Protein AF-R9KAJ6-F1 (afdb_monomer_lite)

Radius of gyration: 21.02 Å; chains: 1; bounding box: 54×48×51 Å

Structure (mmCIF, N/CA/C/O backbone):
data_AF-R9KAJ6-F1
#
_entry.id   AF-R9KAJ6-F1
#
loop_
_atom_site.group_PDB
_atom_site.id
_atom_site.type_symbol
_atom_site.label_atom_id
_atom_site.label_alt_id
_atom_site.label_comp_id
_atom_site.label_asym_id
_atom_site.label_entity_id
_atom_site.label_seq_id
_atom_site.pdbx_PDB_ins_code
_atom_site.Cartn_x
_atom_site.Cartn_y
_atom_site.Cartn_z
_atom_site.occupancy
_atom_site.B_iso_or_equiv
_atom_site.auth_seq_id
_atom_site.auth_comp_id
_atom_site.auth_asym_id
_atom_site.auth_atom_id
_atom_site.pdbx_PDB_model_num
ATOM 1 N N . MET A 1 1 ? -21.679 -2.763 -12.895 1.00 55.41 1 MET A N 1
ATOM 2 C CA . MET A 1 1 ? -20.805 -3.708 -12.162 1.00 55.41 1 MET A CA 1
ATOM 3 C C . MET A 1 1 ? -19.917 -3.000 -11.133 1.00 55.41 1 MET A C 1
ATOM 5 O O . MET A 1 1 ? -20.019 -3.318 -9.958 1.00 55.41 1 MET A O 1
ATOM 9 N N . ASN A 1 2 ? -19.137 -1.979 -11.515 1.00 70.19 2 ASN A N 1
ATOM 10 C CA . ASN A 1 2 ? -18.159 -1.341 -10.611 1.00 70.19 2 ASN A CA 1
ATOM 11 C C . ASN A 1 2 ? -18.764 -0.588 -9.409 1.00 70.19 2 ASN A C 1
ATOM 13 O O . ASN A 1 2 ? -18.185 -0.619 -8.329 1.00 70.19 2 ASN A O 1
ATOM 17 N N . ALA A 1 3 ? -19.949 0.019 -9.544 1.00 80.06 3 ALA A N 1
ATOM 18 C CA . ALA A 1 3 ? -20.600 0.725 -8.432 1.00 80.06 3 ALA A CA 1
ATOM 19 C C . ALA A 1 3 ? -20.917 -0.195 -7.235 1.00 80.06 3 ALA A C 1
ATOM 21 O O . ALA A 1 3 ? -20.701 0.189 -6.090 1.00 80.06 3 ALA A O 1
ATOM 22 N N . LEU A 1 4 ? -21.362 -1.432 -7.493 1.00 86.62 4 LEU A N 1
ATOM 23 C CA . LEU A 1 4 ? -21.646 -2.413 -6.437 1.00 86.62 4 LEU A CA 1
ATOM 24 C C . LEU A 1 4 ? -20.375 -2.818 -5.681 1.00 86.62 4 LEU A C 1
ATOM 26 O O . LEU A 1 4 ? -20.412 -2.973 -4.464 1.00 86.62 4 LEU A O 1
ATOM 30 N N . LEU A 1 5 ? -19.246 -2.931 -6.382 1.00 88.69 5 LEU A N 1
ATOM 31 C CA . LEU A 1 5 ? -17.952 -3.234 -5.767 1.00 88.69 5 LEU A CA 1
ATOM 32 C C . LEU A 1 5 ? -17.455 -2.083 -4.899 1.00 88.69 5 LEU A C 1
ATOM 34 O O . LEU A 1 5 ? -16.984 -2.326 -3.796 1.00 88.69 5 LEU A O 1
ATOM 38 N N . TYR A 1 6 ? -17.629 -0.835 -5.337 1.00 87.25 6 TYR A N 1
ATOM 39 C CA . TYR A 1 6 ? -17.341 0.327 -4.495 1.00 87.25 6 TYR A CA 1
ATOM 40 C C . TYR A 1 6 ? -18.182 0.331 -3.217 1.00 87.25 6 TYR A C 1
ATOM 42 O O . TYR A 1 6 ? -17.643 0.524 -2.128 1.00 87.25 6 TYR A O 1
ATOM 50 N N . VAL A 1 7 ? -19.485 0.056 -3.326 1.00 90.50 7 VAL A N 1
ATOM 51 C CA . VAL A 1 7 ? -20.372 -0.046 -2.157 1.00 90.50 7 VAL A CA 1
ATOM 52 C C . VAL A 1 7 ? -19.922 -1.174 -1.228 1.00 90.50 7 VAL A C 1
ATOM 54 O O . VAL A 1 7 ? -19.844 -0.967 -0.018 1.00 90.50 7 VAL A O 1
ATOM 57 N N . LEU A 1 8 ? -19.570 -2.343 -1.771 1.00 93.75 8 LEU A N 1
ATOM 58 C CA . LEU A 1 8 ? -19.053 -3.466 -0.988 1.00 93.75 8 LEU A CA 1
ATOM 59 C C . LEU A 1 8 ? -17.723 -3.124 -0.305 1.00 93.75 8 LEU A C 1
ATOM 61 O O . LEU A 1 8 ? -17.510 -3.489 0.854 1.00 93.75 8 LEU A O 1
ATOM 65 N N . TRP A 1 9 ? -16.841 -2.396 -0.987 1.00 93.50 9 TRP A N 1
ATOM 66 C CA . TRP A 1 9 ? -15.558 -1.980 -0.437 1.00 93.50 9 TRP A CA 1
ATOM 67 C C . TRP A 1 9 ? -15.741 -1.016 0.730 1.00 93.50 9 TRP A C 1
ATOM 69 O O . TRP A 1 9 ? -15.231 -1.260 1.822 1.00 93.50 9 TRP A O 1
ATOM 79 N N . VAL A 1 10 ? -16.559 0.022 0.537 1.00 92.06 10 VAL A N 1
ATOM 80 C CA . VAL A 1 10 ? -16.903 0.999 1.577 1.00 92.06 10 VAL A CA 1
ATOM 81 C C . VAL A 1 10 ? -17.615 0.326 2.746 1.00 92.06 10 VAL A C 1
ATOM 83 O O . VAL A 1 10 ? -17.302 0.620 3.897 1.00 92.06 10 VAL A O 1
ATOM 86 N N . TYR A 1 11 ? -18.520 -0.619 2.483 1.00 94.06 11 TYR A N 1
ATOM 87 C CA . TYR A 1 11 ? -19.153 -1.432 3.521 1.00 94.06 11 TYR A CA 1
ATOM 88 C C . TYR A 1 11 ? -18.125 -2.234 4.331 1.00 94.06 11 TYR A C 1
ATOM 90 O O . TYR A 1 11 ? -18.193 -2.265 5.562 1.00 94.06 11 TYR A O 1
ATOM 98 N N . SER A 1 12 ? -17.155 -2.855 3.661 1.00 95.25 12 SER A N 1
ATOM 99 C CA . SER A 1 12 ? -16.113 -3.654 4.314 1.00 95.25 12 SER A CA 1
ATOM 100 C C . SER A 1 12 ? -15.212 -2.778 5.184 1.00 95.25 12 SER A C 1
ATOM 102 O O . SER A 1 12 ? -15.034 -3.056 6.370 1.00 95.25 12 SER A O 1
ATOM 104 N N . LEU A 1 13 ? -14.748 -1.648 4.639 1.00 93.75 13 LEU A N 1
ATOM 105 C CA . LEU A 1 13 ? -13.981 -0.641 5.375 1.00 93.75 13 LEU A CA 1
ATOM 106 C C . LEU A 1 13 ? -14.773 -0.083 6.560 1.00 93.75 13 LEU A C 1
ATOM 108 O O . LEU A 1 13 ? -14.215 0.085 7.643 1.00 93.75 13 LEU A O 1
ATOM 112 N N . TYR A 1 14 ? -16.076 0.155 6.396 1.00 93.06 14 TYR A N 1
ATOM 113 C CA . TYR A 1 14 ? -16.962 0.600 7.470 1.00 93.06 14 TYR A CA 1
ATOM 114 C C . TYR A 1 14 ? -17.025 -0.416 8.608 1.00 93.06 14 TYR A C 1
ATOM 116 O O . TYR A 1 14 ? -16.901 -0.040 9.773 1.00 93.06 14 TYR A O 1
ATOM 124 N N . LYS A 1 15 ? -17.181 -1.706 8.293 1.00 92.38 15 LYS A N 1
ATOM 125 C CA . LYS A 1 15 ? -17.252 -2.754 9.318 1.00 92.38 15 LYS A CA 1
ATOM 126 C C . LYS A 1 15 ? -15.947 -2.897 10.097 1.00 92.38 15 LYS A C 1
ATOM 128 O O . LYS A 1 15 ? -16.024 -3.011 11.318 1.00 92.38 15 LYS A O 1
ATOM 133 N N . ILE A 1 16 ? -14.807 -2.830 9.411 1.00 91.81 16 ILE A N 1
ATOM 134 C CA . ILE A 1 16 ? -13.474 -2.981 10.011 1.00 91.81 16 ILE A CA 1
ATOM 135 C C . ILE A 1 16 ? -13.099 -1.731 10.828 1.00 91.81 16 ILE A C 1
ATOM 137 O O . ILE A 1 16 ? -12.776 -1.808 12.009 1.00 91.81 16 ILE A O 1
ATOM 141 N N . THR A 1 17 ? -13.189 -0.541 10.229 1.00 89.69 17 THR A N 1
ATOM 142 C CA . THR A 1 17 ? -12.682 0.701 10.851 1.00 89.69 17 THR A CA 1
ATOM 143 C C . THR A 1 17 ? -13.687 1.377 11.786 1.00 89.69 17 THR A C 1
ATOM 145 O O . THR A 1 17 ? -13.296 2.144 12.675 1.00 89.69 17 THR A O 1
ATOM 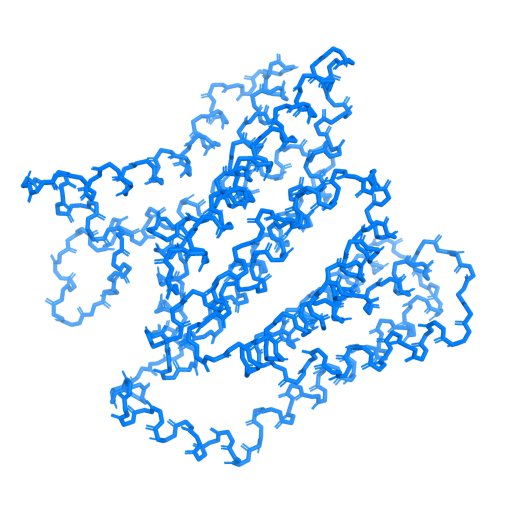148 N N . LYS A 1 18 ? -14.987 1.094 11.606 1.00 87.06 18 LYS A N 1
ATOM 149 C CA . LYS A 1 18 ? -16.124 1.733 12.300 1.00 87.06 18 LYS A CA 1
ATOM 150 C C . LYS A 1 18 ? -16.166 3.256 12.115 1.00 87.06 18 LYS A C 1
ATOM 152 O O . LYS A 1 18 ? -16.689 3.973 12.965 1.00 87.06 18 LYS A O 1
ATOM 157 N N . HIS A 1 19 ? -15.591 3.758 11.024 1.00 82.75 19 HIS A N 1
ATOM 158 C CA . HIS A 1 19 ? -15.603 5.178 10.682 1.00 82.75 19 HIS A CA 1
ATOM 159 C C . HIS A 1 19 ? -16.943 5.593 10.037 1.00 82.75 19 HIS A C 1
ATOM 161 O O . HIS A 1 19 ? -17.750 4.750 9.666 1.00 82.75 19 HIS A O 1
ATOM 167 N N . ASN A 1 20 ? -17.209 6.894 9.879 1.00 81.69 20 ASN A N 1
ATOM 168 C CA . ASN A 1 20 ? -18.400 7.380 9.170 1.00 81.69 20 ASN A CA 1
ATOM 169 C C . ASN A 1 20 ? -18.373 6.959 7.685 1.00 81.69 20 ASN A C 1
ATOM 171 O O . ASN A 1 20 ? -17.409 7.261 6.977 1.00 81.69 20 ASN A O 1
ATOM 175 N N . SER A 1 21 ? -19.451 6.315 7.229 1.00 77.12 21 SER A N 1
ATOM 176 C CA . SER A 1 21 ? -19.644 5.775 5.878 1.00 77.12 21 SER A CA 1
ATOM 177 C C . SER A 1 21 ? -19.536 6.823 4.765 1.00 77.12 21 SER A C 1
ATOM 179 O O . SER A 1 21 ? -18.957 6.528 3.724 1.00 77.12 21 SER A O 1
ATOM 181 N N . GLY A 1 22 ? -20.000 8.057 4.985 1.00 73.62 22 GLY A N 1
ATOM 182 C CA . GLY A 1 22 ? -19.876 9.140 4.000 1.00 73.62 22 GLY A CA 1
ATOM 183 C C . GLY A 1 22 ? -18.426 9.572 3.765 1.00 73.62 22 GLY A C 1
ATOM 184 O O . GLY A 1 22 ? -18.012 9.777 2.627 1.00 73.62 22 GLY A O 1
ATOM 185 N N . VAL A 1 23 ? -17.619 9.628 4.831 1.00 77.81 23 VAL A N 1
ATOM 186 C CA . VAL A 1 23 ? -16.180 9.926 4.715 1.00 77.81 23 VAL A CA 1
ATOM 187 C C . VAL A 1 23 ? -15.447 8.770 4.041 1.00 77.81 23 VAL A C 1
ATOM 189 O O . VAL A 1 23 ? -14.596 9.003 3.193 1.00 77.81 23 VAL A O 1
ATOM 192 N N . LEU A 1 24 ? -15.806 7.527 4.373 1.00 84.12 24 LEU A N 1
ATOM 193 C CA . LEU A 1 24 ? -15.230 6.341 3.738 1.00 84.12 24 LEU A CA 1
ATOM 194 C C . LEU A 1 24 ? -15.512 6.299 2.235 1.00 84.12 24 LEU A C 1
ATOM 196 O O . LEU A 1 24 ? -14.612 5.976 1.469 1.00 84.12 24 LEU A O 1
ATOM 200 N N . MET A 1 25 ? -16.726 6.666 1.818 1.00 80.75 25 MET A N 1
ATOM 201 C CA . MET A 1 25 ? -17.070 6.786 0.402 1.00 80.75 25 MET A CA 1
ATOM 202 C C . MET A 1 25 ? -16.204 7.846 -0.286 1.00 80.75 25 MET A C 1
ATOM 204 O O . MET A 1 25 ? -15.585 7.546 -1.301 1.00 80.75 25 MET A O 1
ATOM 208 N N . GLY A 1 26 ? -16.089 9.047 0.292 1.00 80.00 26 GLY A N 1
ATOM 209 C CA . GLY A 1 26 ? -15.244 10.112 -0.263 1.00 80.00 26 GLY A CA 1
ATOM 210 C C . GLY A 1 26 ? -13.778 9.693 -0.405 1.00 80.00 26 GLY A C 1
ATOM 211 O O . GLY A 1 26 ? -13.191 9.856 -1.469 1.00 80.00 26 GLY A O 1
ATOM 212 N N . LEU A 1 27 ? -13.211 9.063 0.628 1.00 84.56 27 LEU A N 1
ATOM 213 C CA . LEU A 1 27 ? -11.834 8.564 0.595 1.00 84.56 27 LEU A CA 1
ATOM 214 C C . LEU A 1 27 ? -11.648 7.435 -0.429 1.00 84.56 27 LEU A C 1
ATOM 216 O O . LEU A 1 27 ? -10.660 7.434 -1.156 1.00 84.56 27 LEU A O 1
ATOM 220 N N . ALA A 1 28 ? -12.594 6.496 -0.531 1.00 85.38 28 ALA A N 1
ATOM 221 C CA . ALA A 1 28 ? -12.540 5.431 -1.532 1.00 85.38 28 ALA A CA 1
ATOM 222 C C . ALA A 1 28 ? -12.592 5.984 -2.966 1.00 85.38 28 ALA A C 1
ATOM 224 O O . ALA A 1 28 ? -11.985 5.410 -3.866 1.00 85.38 28 ALA A O 1
ATOM 225 N N . MET A 1 29 ? -13.263 7.120 -3.184 1.00 83.56 29 MET A N 1
ATOM 226 C CA . MET A 1 29 ? -13.295 7.810 -4.478 1.00 83.56 29 MET A CA 1
ATOM 227 C C . MET A 1 29 ? -11.985 8.533 -4.827 1.00 83.56 29 MET A C 1
ATOM 229 O O . MET A 1 29 ? -11.783 8.856 -5.993 1.00 83.56 29 MET A O 1
ATOM 233 N N . LEU A 1 30 ? -11.069 8.743 -3.871 1.00 84.56 30 LEU A N 1
ATOM 234 C CA . LEU A 1 30 ? -9.714 9.235 -4.166 1.00 84.56 30 LEU A CA 1
ATOM 235 C C . LEU A 1 30 ? -8.851 8.181 -4.877 1.00 84.56 30 LEU A C 1
ATOM 237 O O . LEU A 1 30 ? -7.798 8.516 -5.423 1.00 84.56 30 LEU A O 1
ATOM 241 N N . TYR A 1 31 ? -9.266 6.910 -4.859 1.00 86.12 31 TYR A N 1
ATOM 242 C CA . TYR A 1 31 ? -8.592 5.857 -5.606 1.00 86.12 31 TYR A CA 1
ATOM 243 C C . TYR A 1 31 ? -8.687 6.126 -7.123 1.00 86.12 31 TYR A C 1
ATOM 245 O O . TYR A 1 31 ? -9.798 6.267 -7.646 1.00 86.12 31 TYR A O 1
ATOM 253 N N . PRO A 1 32 ? -7.557 6.158 -7.857 1.00 83.62 32 PRO A N 1
ATOM 254 C CA . PRO A 1 32 ? -7.541 6.446 -9.290 1.00 83.62 32 PRO A CA 1
ATOM 255 C C . PRO A 1 32 ? -8.063 5.261 -10.123 1.00 83.62 32 PRO A C 1
ATOM 257 O O . PRO A 1 32 ? -7.297 4.513 -10.724 1.00 83.62 32 PRO A O 1
ATOM 260 N N . ILE A 1 33 ? -9.388 5.106 -10.239 1.00 81.56 33 ILE A N 1
ATOM 261 C CA . ILE A 1 33 ? -9.998 4.001 -11.008 1.00 81.56 33 ILE A CA 1
ATOM 262 C C . ILE A 1 33 ? -9.580 3.969 -12.490 1.00 81.56 33 ILE A C 1
ATOM 264 O O . ILE A 1 33 ? -9.643 2.915 -13.119 1.00 81.56 33 ILE A O 1
ATOM 268 N N . MET A 1 34 ? -9.094 5.090 -13.043 1.00 82.25 34 MET A N 1
ATOM 269 C CA . MET A 1 34 ? -8.557 5.144 -14.409 1.00 82.25 34 MET A CA 1
ATOM 270 C C . MET A 1 34 ? -7.347 4.237 -14.623 1.00 82.25 34 MET A C 1
ATOM 272 O O . MET A 1 34 ? -7.099 3.850 -15.762 1.00 82.25 34 MET A O 1
ATOM 276 N N . ASP A 1 35 ? -6.623 3.850 -13.571 1.00 84.00 35 ASP A N 1
ATOM 277 C CA . ASP A 1 35 ? -5.492 2.926 -13.703 1.00 84.00 35 ASP A CA 1
ATOM 278 C C . ASP A 1 35 ? -5.944 1.552 -14.236 1.00 84.00 35 ASP A C 1
ATOM 280 O O . ASP A 1 35 ? -5.178 0.834 -14.889 1.00 84.00 35 ASP A O 1
ATOM 284 N N . MET A 1 36 ? -7.229 1.219 -14.053 1.00 86.06 36 MET A N 1
ATOM 285 C CA . MET A 1 36 ? -7.854 0.021 -14.608 1.00 86.06 36 MET A CA 1
ATOM 286 C C . MET A 1 36 ? -8.107 0.128 -16.125 1.00 86.06 36 MET A C 1
ATOM 288 O O . MET A 1 36 ? -8.327 -0.878 -16.784 1.00 86.06 36 MET A O 1
ATOM 292 N N . ALA A 1 37 ? -8.021 1.294 -16.760 1.00 83.44 37 ALA A N 1
ATOM 293 C CA . ALA A 1 37 ? -8.206 1.376 -18.214 1.00 83.44 37 ALA A CA 1
ATOM 294 C C . ALA A 1 37 ? -7.020 0.790 -19.016 1.00 83.44 37 ALA A C 1
ATOM 296 O O . ALA A 1 37 ? -7.163 0.527 -20.207 1.00 83.44 37 ALA A O 1
ATOM 297 N N . SER A 1 38 ? -5.862 0.577 -18.377 1.00 76.38 38 SER A N 1
ATOM 298 C CA . SER A 1 38 ? -4.567 0.355 -19.048 1.00 76.38 38 SER A CA 1
ATOM 299 C C . SER A 1 38 ? -4.461 -0.900 -19.927 1.00 76.38 38 SER A C 1
ATOM 301 O O . SER A 1 38 ? -3.797 -0.845 -20.954 1.00 76.38 38 SER A O 1
ATOM 303 N N . ALA A 1 39 ? -5.108 -2.011 -19.567 1.00 75.25 39 ALA A N 1
ATOM 304 C CA . ALA A 1 39 ? -5.081 -3.265 -20.340 1.00 75.25 39 ALA A CA 1
ATOM 305 C C . ALA A 1 39 ? -6.497 -3.791 -20.654 1.00 75.25 39 ALA A C 1
ATOM 307 O O . ALA A 1 39 ? -6.714 -4.989 -20.820 1.00 75.25 39 ALA A O 1
ATOM 308 N N . GLY A 1 40 ? -7.475 -2.879 -20.700 1.00 83.25 40 GLY A N 1
ATOM 309 C CA . GLY A 1 40 ? -8.893 -3.189 -20.874 1.00 83.25 40 GLY A CA 1
ATOM 310 C C . GLY A 1 40 ? -9.642 -3.291 -19.545 1.00 83.25 40 GLY A C 1
ATOM 311 O O . GLY A 1 40 ? -9.247 -4.020 -18.638 1.00 83.25 40 GLY A O 1
ATOM 312 N N . TRP A 1 41 ? -10.766 -2.574 -19.450 1.00 84.62 41 TRP A N 1
ATOM 313 C CA . TRP A 1 41 ? -11.534 -2.402 -18.212 1.00 84.62 41 TRP A CA 1
ATOM 314 C C . TRP A 1 41 ? -11.937 -3.709 -17.532 1.00 84.62 41 TRP A C 1
ATOM 316 O O . TRP A 1 41 ? -11.872 -3.802 -16.312 1.00 84.62 41 TRP A O 1
ATOM 326 N N . ILE A 1 42 ? -12.377 -4.713 -18.292 1.00 86.56 42 ILE A N 1
ATOM 327 C CA . ILE A 1 42 ? -12.851 -5.980 -17.718 1.00 86.56 42 ILE A CA 1
ATOM 328 C C . ILE A 1 42 ? -11.674 -6.770 -17.135 1.00 86.56 42 ILE A C 1
ATOM 330 O O . ILE A 1 42 ? -11.730 -7.177 -15.979 1.00 86.56 42 ILE A O 1
ATOM 334 N N . ALA A 1 43 ? -10.590 -6.930 -17.897 1.00 85.94 43 ALA A N 1
ATOM 335 C CA . ALA A 1 43 ? -9.440 -7.734 -17.491 1.00 85.94 43 ALA A CA 1
ATOM 336 C C . ALA A 1 43 ? -8.742 -7.165 -16.247 1.00 85.94 43 ALA A C 1
ATOM 338 O O . ALA A 1 43 ? -8.471 -7.881 -15.286 1.00 85.94 43 ALA A O 1
ATOM 339 N N . THR A 1 44 ? -8.487 -5.860 -16.224 1.00 85.56 44 THR A N 1
ATOM 340 C CA . THR A 1 44 ? -7.808 -5.205 -15.097 1.00 85.56 44 THR A CA 1
ATOM 341 C C . THR A 1 44 ? -8.694 -5.106 -13.857 1.00 85.56 44 THR A C 1
ATOM 343 O O . THR A 1 44 ? -8.211 -5.317 -12.749 1.00 85.56 44 THR A O 1
ATOM 346 N N . THR A 1 45 ? -9.993 -4.816 -13.996 1.00 89.06 45 THR A N 1
ATOM 347 C CA . THR A 1 45 ? -10.867 -4.736 -12.817 1.00 89.06 45 THR A CA 1
ATOM 348 C C . THR A 1 45 ? -11.031 -6.102 -12.169 1.00 89.06 45 THR A C 1
ATOM 350 O O . THR A 1 45 ? -10.964 -6.170 -10.943 1.00 89.06 45 THR A O 1
ATOM 353 N N . LEU A 1 46 ? -11.165 -7.176 -12.956 1.00 90.50 46 LEU A N 1
ATOM 354 C CA . LEU A 1 46 ? -11.222 -8.546 -12.441 1.00 90.50 46 LEU A CA 1
ATOM 355 C C . LEU A 1 46 ? -9.913 -8.978 -11.769 1.00 90.50 46 LEU A C 1
ATOM 357 O O . LEU A 1 46 ? -9.971 -9.632 -10.738 1.00 90.50 46 LEU A O 1
ATOM 361 N N . ASN A 1 47 ? -8.752 -8.566 -12.288 1.00 90.88 47 ASN A N 1
ATOM 362 C CA . ASN A 1 47 ? -7.448 -8.993 -11.761 1.00 90.88 47 ASN A CA 1
ATOM 363 C C . ASN A 1 47 ? -6.856 -8.080 -10.675 1.00 90.88 47 ASN A C 1
ATOM 365 O O . ASN A 1 47 ? -5.855 -8.432 -10.063 1.00 90.88 47 ASN A O 1
ATOM 369 N N . TYR A 1 48 ? -7.431 -6.905 -10.416 1.00 92.19 48 TYR A N 1
ATOM 370 C CA . TYR A 1 48 ? -6.908 -5.989 -9.395 1.00 92.19 48 TYR A CA 1
ATOM 371 C C . TYR A 1 48 ? -8.007 -5.495 -8.458 1.00 92.19 48 TYR A C 1
ATOM 373 O O . TYR A 1 48 ? -7.983 -5.770 -7.258 1.00 92.19 48 TYR A O 1
ATOM 381 N N . PHE A 1 49 ? -9.008 -4.794 -8.994 1.00 92.50 49 PHE A N 1
ATOM 382 C CA . PHE A 1 49 ? -10.019 -4.148 -8.158 1.00 92.50 49 PHE A CA 1
ATOM 383 C C . PHE A 1 49 ? -10.937 -5.156 -7.448 1.00 92.50 49 PHE A C 1
ATOM 385 O O . PHE A 1 49 ? -11.200 -5.012 -6.258 1.00 92.50 49 PHE A O 1
ATOM 392 N N . TRP A 1 50 ? -11.385 -6.209 -8.132 1.00 94.31 50 TRP A N 1
ATOM 393 C CA . TRP A 1 50 ? -12.191 -7.280 -7.534 1.00 94.31 50 TRP A CA 1
ATOM 394 C C . TRP A 1 50 ? -11.459 -7.982 -6.379 1.00 94.31 50 TRP A C 1
ATOM 396 O O . TRP A 1 50 ? -12.018 -8.009 -5.279 1.00 94.31 50 TRP A O 1
ATOM 406 N N . PRO A 1 51 ? -10.217 -8.474 -6.565 1.00 96.00 51 PRO A N 1
ATOM 407 C CA . PRO A 1 51 ? -9.406 -9.022 -5.488 1.00 96.00 51 PRO A CA 1
ATOM 408 C C . PRO A 1 51 ? -9.229 -8.064 -4.318 1.00 96.00 51 PRO A C 1
ATOM 410 O O . PRO A 1 51 ? -9.382 -8.467 -3.169 1.00 96.00 51 PRO A O 1
ATOM 413 N N . LEU A 1 52 ? -8.993 -6.776 -4.585 1.00 95.62 52 LEU A N 1
ATOM 414 C CA . LEU A 1 52 ? -8.872 -5.782 -3.523 1.00 95.62 52 LEU A CA 1
ATOM 415 C C . LEU A 1 52 ? -10.160 -5.700 -2.692 1.00 95.62 52 LEU A C 1
ATOM 417 O O . LEU A 1 52 ? -10.110 -5.752 -1.460 1.00 95.62 52 LEU A O 1
ATOM 421 N N . VAL A 1 53 ? -11.317 -5.586 -3.348 1.00 95.75 53 VAL A N 1
ATOM 422 C CA . VAL A 1 53 ? -12.614 -5.441 -2.677 1.00 95.75 53 VAL A CA 1
ATOM 423 C C . VAL A 1 53 ? -13.010 -6.716 -1.933 1.00 95.75 53 VAL A C 1
ATOM 425 O O . VAL A 1 53 ? -13.329 -6.652 -0.745 1.00 95.75 53 VAL A O 1
ATOM 428 N N . LEU A 1 54 ? -12.978 -7.869 -2.603 1.00 97.25 54 LEU A N 1
ATOM 429 C CA . LEU A 1 54 ? -13.364 -9.163 -2.028 1.00 97.25 54 LEU A CA 1
ATOM 430 C C . LEU A 1 54 ? -12.398 -9.597 -0.930 1.00 97.25 54 LEU A C 1
ATOM 432 O O . LEU A 1 54 ? -12.808 -10.061 0.132 1.00 97.25 54 LEU A O 1
ATOM 436 N N . GLY A 1 55 ? -11.115 -9.349 -1.139 1.00 96.94 55 GLY A N 1
ATOM 437 C CA . GLY A 1 55 ? -10.098 -9.571 -0.140 1.00 96.94 55 GLY A CA 1
ATOM 438 C C . GLY A 1 55 ? -10.291 -8.685 1.092 1.00 96.94 55 GLY A C 1
ATOM 439 O O . GLY A 1 55 ? -10.259 -9.186 2.214 1.00 96.94 55 GLY A O 1
ATOM 440 N N . THR A 1 56 ? -10.613 -7.396 0.919 1.00 96.62 56 THR A N 1
ATOM 441 C CA . THR A 1 56 ? -10.997 -6.524 2.048 1.00 96.62 56 THR A CA 1
ATOM 442 C C . THR A 1 56 ? -12.246 -7.056 2.761 1.00 96.62 56 THR A C 1
ATOM 444 O O . THR A 1 56 ? -12.298 -7.070 3.990 1.00 96.62 56 THR A O 1
ATOM 447 N N . TYR A 1 57 ? -13.246 -7.529 2.011 1.00 97.56 57 TYR A N 1
ATOM 448 C CA . TYR A 1 57 ? -14.465 -8.112 2.572 1.00 97.56 57 TYR A CA 1
ATOM 449 C C . TYR A 1 57 ? -14.191 -9.377 3.395 1.00 97.56 57 TYR A C 1
ATOM 451 O O . TYR A 1 57 ? -14.800 -9.558 4.449 1.00 97.56 57 TYR A O 1
ATOM 459 N N . SER A 1 58 ? -13.239 -10.217 2.981 1.00 97.25 58 SER A N 1
ATOM 460 C CA . SER A 1 58 ? -12.858 -11.417 3.736 1.00 97.25 58 SER A CA 1
ATOM 461 C C . SER A 1 58 ? -12.360 -11.096 5.157 1.00 97.25 58 SER A C 1
ATOM 463 O O . SER A 1 58 ? -12.617 -11.831 6.108 1.00 97.25 58 SER A O 1
ATOM 465 N N . PHE A 1 59 ? -11.763 -9.920 5.372 1.00 96.81 59 PHE A N 1
ATOM 466 C CA . PHE A 1 59 ? -11.363 -9.496 6.715 1.00 96.81 59 PHE A CA 1
ATOM 467 C C . PHE A 1 59 ? -12.537 -9.084 7.617 1.00 96.81 59 PHE A C 1
ATOM 469 O O . PHE A 1 59 ? -12.354 -8.986 8.826 1.00 96.81 59 PHE A O 1
ATOM 476 N N . VAL A 1 60 ? -13.757 -8.891 7.098 1.00 96.62 60 VAL A N 1
ATOM 477 C CA . VAL A 1 60 ? -14.920 -8.482 7.910 1.00 96.62 60 VAL A CA 1
ATOM 478 C C . VAL A 1 60 ? -15.336 -9.570 8.901 1.00 96.62 60 VAL A C 1
ATOM 480 O O . VAL A 1 60 ? -15.653 -9.266 10.052 1.00 96.62 60 VAL A O 1
ATOM 483 N N . ALA A 1 61 ? -15.366 -10.837 8.475 1.00 95.56 61 ALA A N 1
ATOM 484 C CA . ALA A 1 61 ? -15.685 -11.943 9.380 1.00 95.56 61 ALA A CA 1
ATOM 485 C C . ALA A 1 61 ? -14.553 -12.158 10.393 1.00 95.56 61 ALA A C 1
ATOM 487 O O . ALA A 1 61 ? -14.825 -12.327 11.581 1.00 95.56 61 ALA A O 1
ATOM 488 N N . ILE A 1 62 ? -13.300 -12.066 9.937 1.00 95.38 62 ILE A N 1
ATOM 489 C CA . ILE A 1 62 ? -12.102 -12.167 10.779 1.00 95.38 62 ILE A CA 1
ATOM 490 C C . ILE A 1 62 ? -12.124 -11.093 11.879 1.00 95.38 62 ILE A C 1
ATOM 492 O O . ILE A 1 62 ? -12.034 -11.435 13.058 1.00 95.38 62 ILE A O 1
ATOM 496 N N . ASP A 1 63 ? -12.346 -9.823 11.527 1.00 94.62 63 A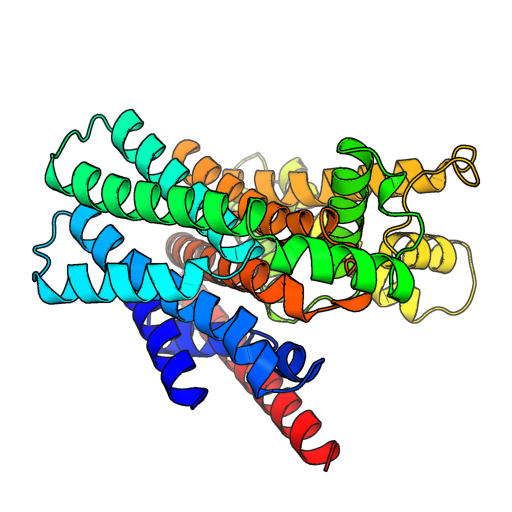SP A N 1
ATOM 497 C CA . ASP A 1 63 ? -12.447 -8.708 12.480 1.00 94.62 63 ASP A CA 1
ATOM 498 C C . ASP A 1 63 ? -13.553 -8.939 13.519 1.00 94.62 63 ASP A C 1
ATOM 500 O O . ASP A 1 63 ? -13.330 -8.781 14.720 1.00 94.62 63 ASP A O 1
ATOM 504 N N . LYS A 1 64 ? -14.739 -9.393 13.091 1.00 93.88 64 LYS A N 1
ATOM 505 C CA . LYS A 1 64 ? -15.837 -9.699 14.019 1.00 93.88 64 LYS A CA 1
ATOM 506 C C . LYS A 1 64 ? -15.468 -10.796 15.020 1.00 93.88 64 LYS A C 1
ATOM 508 O O . LYS A 1 64 ? -15.764 -10.630 16.205 1.00 93.88 64 LYS A O 1
ATOM 513 N N . VAL A 1 65 ? -14.844 -11.888 14.566 1.00 93.56 65 VAL A N 1
ATOM 514 C CA . VAL A 1 65 ? -14.420 -12.993 15.444 1.00 93.56 65 VAL A CA 1
ATOM 515 C C . VAL A 1 65 ? -13.347 -12.517 16.427 1.00 93.56 65 VAL A C 1
ATOM 517 O O . VAL A 1 65 ? -13.440 -12.807 17.621 1.00 93.56 65 VAL A O 1
ATOM 520 N N . ILE A 1 66 ? -12.364 -11.739 15.961 1.00 91.69 66 ILE A N 1
ATOM 521 C CA . ILE A 1 66 ? -11.316 -11.160 16.817 1.00 91.69 66 ILE A CA 1
ATOM 522 C C . ILE A 1 66 ? -11.927 -10.226 17.865 1.00 91.69 66 ILE A C 1
ATOM 524 O O . ILE A 1 66 ? -11.585 -10.316 19.044 1.00 91.69 66 ILE A O 1
ATOM 528 N N . ALA A 1 67 ? -12.903 -9.408 17.470 1.00 90.25 67 ALA A N 1
ATOM 529 C CA . ALA A 1 67 ? -13.654 -8.529 18.361 1.00 90.25 67 ALA A CA 1
ATOM 530 C C . ALA A 1 67 ? -14.609 -9.269 19.323 1.00 90.25 67 ALA A C 1
ATOM 532 O O . ALA A 1 67 ? -15.361 -8.614 20.045 1.00 90.25 67 ALA A O 1
ATOM 533 N N . GLY A 1 68 ? -14.631 -10.608 19.320 1.00 89.12 68 GLY A N 1
ATOM 534 C CA . GLY A 1 68 ? -15.478 -11.423 20.196 1.00 89.12 68 GLY A CA 1
ATOM 535 C C . GLY A 1 68 ? -16.969 -11.360 19.857 1.00 89.12 68 GLY A C 1
ATOM 536 O O . GLY A 1 68 ? -17.805 -11.722 20.682 1.00 89.12 68 GLY A O 1
ATOM 537 N N . LYS A 1 69 ? -17.330 -10.884 18.660 1.00 90.44 69 LYS A N 1
ATOM 538 C CA . LYS A 1 69 ? -18.726 -10.805 18.222 1.00 90.44 69 LYS A CA 1
ATOM 539 C C . LYS A 1 69 ? -19.175 -12.140 17.646 1.00 90.44 69 LYS A C 1
ATOM 541 O O . LYS A 1 69 ? -18.410 -12.836 16.984 1.00 90.44 69 LYS A O 1
ATOM 546 N N . HIS A 1 70 ? -20.451 -12.459 17.837 1.00 88.69 70 HIS A N 1
ATOM 547 C CA . HIS A 1 70 ? -21.057 -13.618 17.196 1.00 88.69 70 HIS A CA 1
ATOM 548 C C . HIS A 1 70 ? -21.080 -13.436 15.669 1.00 88.69 70 HIS A C 1
ATOM 550 O O . HIS A 1 70 ? -21.613 -12.443 15.163 1.00 88.69 70 HIS A O 1
ATOM 556 N N . VAL A 1 71 ? -20.533 -14.411 14.943 1.00 91.62 71 VAL A N 1
ATOM 557 C CA . VAL A 1 71 ? -20.500 -14.449 13.475 1.00 91.62 71 VAL A CA 1
ATOM 558 C C . VAL A 1 71 ? -21.351 -15.615 13.005 1.00 91.62 71 VAL A C 1
ATOM 560 O O . VAL A 1 71 ? -21.199 -16.738 13.479 1.00 91.62 71 VAL A O 1
ATOM 563 N N . LYS A 1 72 ? -22.283 -15.346 12.089 1.00 93.75 72 LYS A N 1
ATOM 564 C CA . LYS A 1 72 ? -23.156 -16.394 11.549 1.00 93.75 72 LYS A CA 1
ATOM 565 C C . LYS A 1 72 ? -22.373 -17.261 10.563 1.00 93.75 72 LYS A C 1
ATOM 567 O O . LYS A 1 72 ? -21.509 -16.754 9.854 1.00 93.75 72 LYS A O 1
ATOM 572 N N . PHE A 1 73 ? -22.725 -18.542 10.457 1.00 91.75 73 PHE A N 1
ATOM 573 C CA . PHE A 1 73 ? -22.017 -19.495 9.591 1.00 91.75 73 PHE A CA 1
ATOM 574 C C . PHE A 1 73 ? -21.893 -19.017 8.134 1.00 91.75 73 PHE A C 1
ATOM 576 O O . PHE A 1 73 ? -20.808 -19.073 7.562 1.00 91.75 73 PHE A O 1
ATOM 583 N N . TYR A 1 74 ? -22.960 -18.450 7.556 1.00 95.06 74 TYR A N 1
ATOM 584 C CA . TYR A 1 74 ? -22.907 -17.929 6.186 1.00 95.06 74 TYR A CA 1
ATOM 585 C C . TYR A 1 74 ? -21.903 -16.776 6.016 1.00 95.06 74 TYR A C 1
ATOM 587 O O . TYR A 1 74 ? -21.343 -16.624 4.939 1.00 95.06 74 TYR A O 1
ATOM 595 N N . GLU A 1 75 ? -21.637 -15.970 7.053 1.00 94.75 75 GLU A N 1
ATOM 596 C CA . GLU A 1 75 ? -20.647 -14.885 6.975 1.00 94.75 75 GLU A CA 1
ATOM 597 C C . GLU A 1 75 ? -19.221 -15.445 6.900 1.00 94.75 75 GLU A C 1
ATOM 599 O O . GLU A 1 75 ? -18.379 -14.876 6.212 1.00 94.75 75 GLU A O 1
ATOM 604 N N . ILE A 1 76 ? -18.966 -16.580 7.560 1.00 94.94 76 ILE A N 1
ATOM 605 C CA . ILE A 1 76 ? -17.689 -17.301 7.472 1.00 94.94 76 ILE A CA 1
ATOM 606 C C . ILE A 1 76 ? -17.526 -17.898 6.071 1.00 94.94 76 ILE A C 1
ATOM 608 O O . ILE A 1 76 ? -16.483 -17.723 5.449 1.00 94.94 76 ILE A O 1
ATOM 612 N N . VAL A 1 77 ? -18.568 -18.545 5.538 1.00 96.38 77 VAL A N 1
ATOM 613 C CA . VAL A 1 77 ? -18.531 -19.119 4.182 1.00 96.38 77 VAL A CA 1
ATOM 614 C C . VAL A 1 77 ? -18.294 -18.031 3.132 1.00 96.38 77 VAL A C 1
ATOM 616 O O . VAL A 1 77 ? -17.403 -18.171 2.300 1.00 96.38 77 VAL A O 1
ATOM 619 N N . LEU A 1 78 ? -19.028 -16.914 3.199 1.00 97.00 78 LEU A N 1
ATOM 620 C CA . LEU A 1 78 ? -18.840 -15.787 2.279 1.00 97.00 78 LEU A CA 1
ATOM 621 C C . LEU A 1 78 ? -17.445 -15.163 2.402 1.00 97.00 78 LEU A C 1
ATOM 623 O O . LEU A 1 78 ? -16.866 -14.775 1.391 1.00 97.00 78 LEU A O 1
ATOM 627 N N . SER A 1 79 ? -16.893 -15.093 3.616 1.00 96.88 79 SER A N 1
ATOM 628 C CA . SER A 1 79 ? -15.520 -14.640 3.854 1.00 96.88 79 SER A CA 1
ATOM 629 C C . SER A 1 79 ? -14.493 -15.524 3.147 1.00 96.88 79 SER A C 1
ATOM 631 O O . SER A 1 79 ? -13.602 -15.010 2.473 1.00 96.88 79 SER A O 1
ATOM 633 N N . ILE A 1 80 ? -14.639 -16.847 3.255 1.00 97.12 80 ILE A N 1
ATOM 634 C CA . ILE A 1 80 ? -13.742 -17.814 2.613 1.00 97.12 80 ILE A CA 1
ATOM 635 C C . ILE A 1 80 ? -13.861 -17.734 1.089 1.00 97.12 80 ILE A C 1
ATOM 637 O O . ILE A 1 80 ? -12.845 -17.642 0.408 1.00 97.12 80 ILE A O 1
ATOM 641 N N . VAL A 1 81 ? -15.083 -17.706 0.545 1.00 97.31 81 VAL A N 1
ATOM 642 C CA . VAL A 1 81 ? -15.307 -17.577 -0.907 1.00 97.31 81 VAL A CA 1
ATOM 643 C C . VAL A 1 81 ? -14.682 -16.287 -1.441 1.00 97.31 81 VAL A C 1
ATOM 645 O O . VAL A 1 81 ? -13.987 -16.309 -2.454 1.00 97.31 81 VAL A O 1
ATOM 648 N N . ALA A 1 82 ? -14.876 -15.168 -0.740 1.00 97.38 82 ALA A N 1
ATOM 649 C CA . ALA A 1 82 ? -14.276 -13.896 -1.119 1.00 97.38 82 ALA A CA 1
ATOM 650 C C . ALA A 1 82 ? -12.740 -13.932 -1.054 1.00 97.38 82 ALA A C 1
ATOM 652 O O . ALA A 1 82 ? -12.086 -13.387 -1.942 1.00 97.38 82 ALA A O 1
ATOM 653 N N . ALA A 1 83 ? -12.166 -14.601 -0.047 1.00 97.38 83 ALA A N 1
ATOM 654 C CA . ALA A 1 83 ? -10.724 -14.794 0.049 1.00 97.38 83 ALA A CA 1
ATOM 655 C C . ALA A 1 83 ? -10.186 -15.615 -1.127 1.00 97.38 83 ALA A C 1
ATOM 657 O O . ALA A 1 83 ? -9.235 -15.167 -1.750 1.00 97.38 83 ALA A O 1
ATOM 658 N N . VAL A 1 84 ? -10.816 -16.746 -1.473 1.00 97.31 84 VAL A N 1
ATOM 659 C CA . VAL A 1 84 ? -10.401 -17.614 -2.594 1.00 97.31 84 VAL A CA 1
ATOM 660 C C . VAL A 1 84 ? -10.345 -16.846 -3.914 1.00 97.31 84 VAL A C 1
ATOM 662 O O . VAL A 1 84 ? -9.368 -16.965 -4.643 1.00 97.31 84 VAL A O 1
ATOM 665 N N . ILE A 1 85 ? -11.347 -16.010 -4.197 1.00 96.00 85 ILE A N 1
ATOM 666 C CA . ILE A 1 85 ? -11.351 -15.185 -5.415 1.00 96.00 85 ILE A CA 1
ATOM 667 C C . ILE A 1 85 ? -10.223 -14.144 -5.377 1.00 96.00 85 ILE A C 1
ATOM 669 O O . ILE A 1 85 ? -9.597 -13.860 -6.392 1.00 96.00 85 ILE A O 1
ATOM 673 N N . ALA A 1 86 ? -9.957 -13.552 -4.212 1.00 96.81 86 ALA A N 1
ATOM 674 C CA . ALA A 1 86 ? -8.963 -12.495 -4.091 1.00 96.81 86 ALA A CA 1
ATOM 675 C C . ALA A 1 86 ? -7.515 -13.002 -4.169 1.00 96.81 86 ALA A C 1
ATOM 677 O O . ALA A 1 86 ? -6.658 -12.348 -4.760 1.00 96.81 86 ALA A O 1
ATOM 678 N N . ILE A 1 87 ? -7.227 -14.161 -3.577 1.00 96.88 87 ILE A N 1
ATOM 679 C CA . ILE A 1 87 ? -5.873 -14.731 -3.525 1.00 96.88 87 ILE A CA 1
ATOM 680 C C . ILE A 1 87 ? -5.424 -15.370 -4.843 1.00 96.88 87 ILE A C 1
ATOM 682 O O . ILE A 1 87 ? -4.295 -15.840 -4.912 1.00 96.88 87 ILE A O 1
ATOM 686 N N . ASP A 1 88 ? -6.255 -15.394 -5.883 1.00 93.75 88 ASP A N 1
ATOM 687 C CA . ASP A 1 88 ? -5.847 -15.891 -7.206 1.00 93.75 88 ASP A CA 1
ATOM 688 C C . ASP A 1 88 ? -4.819 -14.974 -7.897 1.00 93.75 88 ASP A C 1
ATOM 690 O O . ASP A 1 88 ? -4.179 -15.334 -8.880 1.00 93.75 88 ASP A O 1
ATOM 694 N N . VAL A 1 89 ? -4.602 -13.780 -7.339 1.00 92.56 89 VAL A N 1
ATOM 695 C CA . VAL A 1 89 ? -3.660 -12.790 -7.860 1.00 92.56 89 VAL A CA 1
ATOM 696 C C . VAL A 1 89 ? -2.361 -12.795 -7.060 1.00 92.56 89 VAL A C 1
ATOM 698 O O . VAL A 1 89 ? -2.371 -12.565 -5.849 1.00 92.56 89 VAL A O 1
ATOM 701 N N . GLU A 1 90 ? -1.234 -12.958 -7.764 1.00 91.50 90 GLU A N 1
ATOM 702 C CA . GLU A 1 90 ? 0.136 -13.054 -7.222 1.00 91.50 90 GLU A CA 1
ATOM 703 C C . GLU A 1 90 ? 0.465 -11.996 -6.157 1.00 91.50 90 GLU A C 1
ATOM 705 O O . GLU A 1 90 ? 0.988 -12.312 -5.090 1.00 91.50 90 GLU A O 1
ATOM 710 N N . GLN A 1 91 ? 0.134 -10.728 -6.410 1.00 93.69 91 GLN A N 1
ATOM 711 C CA . GLN A 1 91 ? 0.380 -9.661 -5.438 1.00 93.69 91 GLN A CA 1
ATOM 712 C C . GLN A 1 91 ? -0.535 -9.783 -4.210 1.00 93.69 91 GLN A C 1
ATOM 714 O O . GLN A 1 91 ? -0.086 -9.631 -3.072 1.00 93.69 91 GLN A O 1
ATOM 719 N N . TYR A 1 92 ? -1.829 -10.044 -4.427 1.00 95.75 92 TYR A N 1
ATOM 720 C CA . TYR A 1 92 ? -2.811 -10.030 -3.348 1.00 95.75 92 TYR A CA 1
ATOM 721 C C . TYR A 1 92 ? -2.643 -11.214 -2.397 1.00 95.75 92 TYR A C 1
ATOM 723 O O . TYR A 1 92 ? -2.774 -11.028 -1.190 1.00 95.75 92 TYR A O 1
ATOM 731 N N . VAL A 1 93 ? -2.309 -12.410 -2.895 1.00 96.75 93 VAL A N 1
ATOM 732 C CA . VAL A 1 93 ? -2.088 -13.578 -2.026 1.00 96.75 93 VAL A CA 1
ATOM 733 C C . VAL A 1 93 ? -0.981 -13.328 -1.010 1.00 96.75 93 VAL A C 1
ATOM 735 O O . VAL A 1 93 ? -1.158 -13.624 0.172 1.00 96.75 93 VAL A O 1
ATOM 738 N N . VAL A 1 94 ? 0.120 -12.699 -1.427 1.00 95.94 94 VAL A N 1
ATOM 739 C CA . VAL A 1 94 ? 1.219 -12.368 -0.516 1.00 95.94 94 VAL A CA 1
ATOM 740 C C . VAL A 1 94 ? 0.776 -11.316 0.495 1.00 95.94 94 VAL A C 1
ATOM 742 O O . VAL A 1 94 ? 1.001 -11.497 1.690 1.00 95.94 94 VAL A O 1
ATOM 745 N N . LEU A 1 95 ? 0.067 -10.267 0.059 1.00 96.56 95 LEU A N 1
ATOM 746 C CA . LEU A 1 95 ? -0.513 -9.279 0.973 1.00 96.56 95 LEU A CA 1
ATOM 747 C C . LEU A 1 95 ? -1.453 -9.933 2.000 1.00 96.56 95 LEU A C 1
ATOM 749 O O . LEU A 1 95 ? -1.395 -9.612 3.186 1.00 96.56 95 LEU A O 1
ATOM 753 N N . HIS A 1 96 ? -2.299 -10.866 1.562 1.00 96.81 96 HIS A N 1
ATOM 754 C CA . HIS A 1 96 ? -3.244 -11.569 2.422 1.00 96.81 96 HIS A CA 1
ATOM 755 C C . HIS A 1 96 ? -2.514 -12.413 3.478 1.00 96.81 96 HIS A C 1
ATOM 757 O O . HIS A 1 96 ? -2.825 -12.300 4.665 1.00 96.81 96 HIS A O 1
ATOM 763 N N . ILE A 1 97 ? -1.490 -13.178 3.077 1.00 97.44 97 ILE A N 1
ATOM 764 C CA . ILE A 1 97 ? -0.629 -13.954 3.987 1.00 97.44 97 ILE A CA 1
ATOM 765 C C . ILE A 1 97 ? 0.054 -13.036 5.007 1.00 97.44 97 ILE A C 1
ATOM 767 O O . ILE A 1 97 ? 0.037 -13.335 6.201 1.00 97.44 97 ILE A O 1
ATOM 771 N N . MET A 1 98 ? 0.614 -11.904 4.571 1.00 96.38 98 MET A N 1
ATOM 772 C CA . MET A 1 98 ? 1.269 -10.941 5.463 1.00 96.38 98 MET A CA 1
ATOM 773 C C . MET A 1 98 ? 0.295 -10.370 6.501 1.00 96.38 98 MET A C 1
ATOM 775 O O . MET A 1 98 ? 0.601 -10.353 7.694 1.00 96.38 98 MET A O 1
ATOM 779 N N . CYS A 1 99 ? -0.902 -9.955 6.075 1.00 96.19 99 CYS A N 1
ATOM 780 C CA . CYS A 1 99 ? -1.943 -9.446 6.968 1.00 96.19 99 CYS A CA 1
ATOM 781 C C . CYS A 1 99 ? -2.406 -10.497 7.985 1.00 96.19 99 CYS A C 1
ATOM 783 O O . CYS A 1 99 ? -2.502 -10.201 9.176 1.00 96.19 99 CYS A O 1
ATOM 785 N N . LEU A 1 100 ? -2.642 -11.737 7.549 1.00 96.75 100 LEU A N 1
ATOM 786 C CA . LEU A 1 100 ? -2.999 -12.839 8.444 1.00 96.75 100 LEU A CA 1
ATOM 787 C C . LEU A 1 100 ? -1.863 -13.184 9.414 1.00 96.75 100 LEU A C 1
ATOM 789 O O . LEU A 1 100 ? -2.125 -13.433 10.589 1.00 96.75 100 LEU A O 1
ATOM 793 N N . GLY A 1 101 ? -0.610 -13.149 8.955 1.00 95.69 101 GLY A N 1
ATOM 794 C CA . GLY A 1 101 ? 0.573 -13.347 9.793 1.00 95.69 101 GLY A CA 1
ATOM 795 C C . GLY A 1 101 ? 0.691 -12.288 10.890 1.00 95.69 101 GLY A C 1
ATOM 796 O O . GLY A 1 101 ? 0.932 -12.629 12.047 1.00 95.69 101 GLY A O 1
ATOM 797 N N . MET A 1 102 ? 0.429 -11.017 10.567 1.00 94.06 102 MET A N 1
ATOM 798 C CA . MET A 1 102 ? 0.378 -9.937 11.561 1.00 94.06 102 MET A CA 1
ATOM 799 C C . MET A 1 102 ? -0.756 -10.135 12.573 1.00 94.06 102 MET A C 1
ATOM 801 O O . MET A 1 102 ? -0.544 -9.954 13.771 1.00 94.06 102 MET A O 1
ATOM 805 N N . ILE A 1 103 ? -1.943 -10.551 12.121 1.00 93.94 103 ILE A N 1
ATOM 806 C CA . ILE A 1 103 ? -3.069 -10.876 13.010 1.00 93.94 103 ILE A CA 1
ATOM 807 C C . ILE A 1 103 ? -2.711 -12.046 13.936 1.00 93.94 103 ILE A C 1
ATOM 809 O O . ILE A 1 103 ? -2.971 -11.987 15.137 1.00 93.94 103 ILE A O 1
ATOM 813 N N . MET A 1 104 ? -2.084 -13.095 13.401 1.00 93.88 104 MET A N 1
ATOM 814 C CA . MET A 1 104 ? -1.633 -14.249 14.177 1.00 93.88 104 MET A CA 1
ATOM 815 C C . MET A 1 104 ? -0.621 -13.834 15.249 1.00 93.88 104 MET A C 1
ATOM 817 O O . MET A 1 104 ? -0.788 -14.164 16.423 1.00 93.88 104 MET A O 1
ATOM 821 N N . ALA A 1 105 ? 0.394 -13.056 14.863 1.00 92.44 105 ALA A N 1
ATOM 822 C CA . ALA A 1 105 ? 1.386 -12.519 15.786 1.00 92.44 105 ALA A CA 1
ATOM 823 C C . ALA A 1 105 ? 0.728 -11.663 16.880 1.00 92.44 105 ALA A C 1
ATOM 825 O O . ALA A 1 105 ? 1.032 -11.837 18.058 1.00 92.44 105 ALA A O 1
ATOM 826 N N . TYR A 1 106 ? -0.234 -10.810 16.517 1.00 90.44 106 TYR A N 1
ATOM 827 C CA . TYR A 1 106 ? -0.994 -10.001 17.468 1.00 90.44 106 TYR A CA 1
ATOM 828 C C . TYR A 1 106 ? -1.740 -10.856 18.507 1.00 90.44 106 TYR A C 1
ATOM 830 O O . TYR A 1 106 ? -1.640 -10.585 19.706 1.00 90.44 106 TYR A O 1
ATOM 838 N N . LEU A 1 107 ? -2.444 -11.912 18.078 1.00 91.38 107 LEU A N 1
ATOM 839 C CA . LEU A 1 107 ? -3.163 -12.819 18.984 1.00 91.38 107 LEU A CA 1
ATOM 840 C C . LEU A 1 107 ? -2.211 -13.550 19.944 1.00 91.38 107 LEU A C 1
ATOM 842 O O . LEU A 1 107 ? -2.498 -13.649 21.139 1.00 91.38 107 LEU A O 1
ATOM 846 N N . LEU A 1 108 ? -1.059 -14.010 19.442 1.00 91.50 108 LEU A N 1
ATOM 847 C CA . LEU A 1 108 ? -0.020 -14.658 20.249 1.00 91.50 108 LEU A CA 1
ATOM 848 C C . LEU A 1 108 ? 0.584 -13.692 21.279 1.00 91.50 108 LEU A C 1
ATOM 850 O O . LEU A 1 108 ? 0.684 -14.030 22.457 1.00 91.50 108 LEU A O 1
ATOM 854 N N . MET A 1 109 ? 0.922 -12.466 20.866 1.00 88.88 109 MET A N 1
ATOM 855 C CA . MET A 1 109 ? 1.470 -11.435 21.756 1.00 88.88 109 MET A CA 1
ATOM 856 C C . MET A 1 109 ? 0.483 -11.034 22.857 1.00 88.88 109 MET A C 1
ATOM 858 O O . MET A 1 109 ? 0.885 -10.813 23.999 1.00 88.88 109 MET A O 1
ATOM 862 N N . LYS A 1 110 ? -0.817 -10.974 22.543 1.00 87.12 110 LYS A N 1
ATOM 863 C CA . LYS A 1 110 ? -1.882 -10.709 23.523 1.00 87.12 110 LYS A CA 1
ATOM 864 C C . LYS A 1 110 ? -2.277 -11.934 24.354 1.00 87.12 110 LYS A C 1
ATOM 866 O O . LYS A 1 110 ? -3.111 -11.791 25.244 1.00 87.12 110 LYS A O 1
ATOM 871 N N . LYS A 1 111 ? -1.671 -13.105 24.113 1.00 88.06 111 LYS A N 1
ATOM 872 C CA . LYS A 1 111 ? -1.991 -14.382 24.778 1.00 88.06 111 LYS A CA 1
ATOM 873 C C . LYS A 1 111 ? -3.482 -14.751 24.677 1.00 88.06 111 LYS A C 1
ATOM 875 O O . LYS A 1 111 ? -4.042 -15.379 25.573 1.00 88.06 111 LYS A O 1
ATOM 880 N N . ASP A 1 112 ? -4.134 -14.349 23.590 1.00 87.69 112 ASP A N 1
ATOM 881 C CA . ASP A 1 112 ? -5.572 -14.518 23.370 1.00 87.69 112 ASP A CA 1
ATOM 882 C C . ASP A 1 112 ? -5.854 -15.822 22.620 1.00 87.69 112 ASP A C 1
ATOM 884 O O . ASP A 1 112 ? -6.179 -15.827 21.436 1.00 87.69 112 ASP A O 1
ATOM 888 N N . TYR A 1 113 ? -5.709 -16.952 23.316 1.00 88.31 113 TYR A N 1
ATOM 889 C CA . TYR A 1 113 ? -5.773 -18.303 22.739 1.00 88.31 113 TYR A CA 1
ATOM 890 C C . TYR A 1 113 ? -7.197 -18.822 22.481 1.00 88.31 113 TYR A C 1
ATOM 892 O O . TYR A 1 113 ? -7.455 -20.029 22.532 1.00 88.31 113 TYR A O 1
ATOM 900 N N . ALA A 1 114 ? -8.154 -17.932 22.215 1.00 89.12 114 ALA A N 1
ATOM 901 C CA . ALA A 1 114 ? -9.516 -18.343 21.911 1.00 89.12 114 ALA A CA 1
ATOM 902 C C . ALA A 1 114 ? -9.543 -19.185 20.622 1.00 89.12 114 ALA A C 1
ATOM 904 O O . ALA A 1 114 ? -9.229 -18.693 19.534 1.00 89.12 114 ALA A O 1
ATOM 905 N N . LYS A 1 115 ? -9.973 -20.452 20.737 1.00 88.38 115 LYS A N 1
ATOM 906 C CA . LYS A 1 115 ? -9.965 -21.433 19.634 1.00 88.38 115 LYS A CA 1
ATOM 907 C C . LYS A 1 115 ? -10.613 -20.897 18.357 1.00 88.38 115 LYS A C 1
ATOM 909 O O . LYS A 1 115 ? -10.060 -21.072 17.279 1.00 88.38 115 LYS A O 1
ATOM 914 N N . ASN A 1 116 ? -11.736 -20.190 18.478 1.00 90.00 116 ASN A N 1
ATOM 915 C CA . ASN A 1 116 ? -12.471 -19.659 17.327 1.00 90.00 116 ASN A CA 1
ATOM 916 C C . ASN A 1 116 ? -11.673 -18.590 16.555 1.00 90.00 116 ASN A C 1
ATOM 918 O O . ASN A 1 116 ? -11.753 -18.550 15.329 1.00 90.00 116 ASN A O 1
ATOM 922 N N . LYS A 1 117 ? -10.882 -17.754 17.251 1.00 92.31 117 LYS A N 1
ATOM 923 C CA . LYS A 1 117 ? -10.040 -16.714 16.631 1.00 92.31 117 LYS A CA 1
ATOM 924 C C . LYS A 1 117 ? -8.897 -17.339 15.842 1.00 92.31 117 LYS A C 1
ATOM 926 O O . LYS A 1 117 ? -8.683 -16.988 14.688 1.00 92.31 117 LYS A O 1
ATOM 931 N N . PHE A 1 118 ? -8.215 -18.315 16.435 1.00 92.62 118 PHE A N 1
ATOM 932 C CA . PHE A 1 118 ? -7.158 -19.049 15.745 1.00 92.62 118 PHE A CA 1
ATOM 933 C C . PHE A 1 118 ? -7.704 -19.877 14.581 1.00 92.62 118 PHE A C 1
ATOM 935 O O . PHE A 1 118 ? -7.110 -19.865 13.511 1.00 92.62 118 PHE A O 1
ATOM 942 N N . ALA A 1 119 ? -8.851 -20.541 14.746 1.00 93.56 119 ALA A N 1
ATOM 943 C CA . ALA A 1 119 ? -9.435 -21.384 13.707 1.00 93.56 119 ALA A CA 1
ATOM 944 C C . ALA A 1 119 ? -9.717 -20.607 12.413 1.00 93.56 119 ALA A C 1
ATOM 946 O O . ALA A 1 119 ? -9.294 -21.045 11.346 1.00 93.56 119 ALA A O 1
ATOM 947 N N . ILE A 1 120 ? -10.374 -19.441 12.490 1.00 94.69 120 ILE A N 1
ATOM 948 C CA . ILE A 1 120 ? -10.676 -18.655 11.283 1.00 94.69 120 ILE A CA 1
ATOM 949 C C . ILE A 1 120 ? -9.400 -18.137 10.604 1.00 94.69 120 ILE A C 1
ATOM 951 O O . ILE A 1 120 ? -9.289 -18.213 9.382 1.00 94.69 120 ILE A O 1
ATOM 955 N N . VAL A 1 121 ? -8.413 -17.672 11.380 1.00 95.50 121 VAL A N 1
ATOM 956 C CA . VAL A 1 121 ? -7.141 -17.174 10.833 1.00 95.50 121 VAL A CA 1
ATOM 957 C C . VAL A 1 121 ? -6.348 -18.311 10.190 1.00 95.50 121 VAL A C 1
ATOM 959 O O . VAL A 1 121 ? -5.863 -18.137 9.079 1.00 95.50 121 VAL A O 1
ATOM 962 N N . ILE A 1 122 ? -6.260 -19.481 10.834 1.00 95.88 122 ILE A N 1
ATOM 963 C CA . ILE A 1 122 ? -5.565 -20.659 10.294 1.00 95.88 122 ILE A CA 1
ATOM 964 C C . ILE A 1 122 ? -6.230 -21.130 9.003 1.00 95.88 122 ILE A C 1
ATOM 966 O O . ILE A 1 122 ? -5.525 -21.363 8.032 1.00 95.88 122 ILE A O 1
ATOM 970 N N . VAL A 1 123 ? -7.563 -21.218 8.950 1.00 96.31 123 VAL A N 1
ATOM 971 C CA . VAL A 1 123 ? -8.275 -21.625 7.726 1.00 96.31 123 VAL A CA 1
ATOM 972 C C . VAL A 1 123 ? -7.942 -20.687 6.565 1.00 96.31 123 VAL A C 1
ATOM 974 O O . VAL A 1 123 ? -7.532 -21.153 5.504 1.00 96.31 123 VAL A O 1
ATOM 977 N N . HIS A 1 124 ? -8.048 -19.371 6.772 1.00 97.38 124 HIS A N 1
ATOM 978 C CA . HIS A 1 124 ? -7.683 -18.389 5.749 1.00 97.38 124 HIS A CA 1
ATOM 979 C C . HIS A 1 124 ? -6.198 -18.478 5.363 1.00 97.38 124 HIS A C 1
ATOM 981 O O . HIS A 1 124 ? -5.865 -18.419 4.181 1.00 97.38 124 HIS A O 1
ATOM 987 N N . PHE A 1 125 ? -5.310 -18.666 6.340 1.00 97.25 125 PHE A N 1
ATOM 988 C CA . PHE A 1 125 ? -3.869 -18.753 6.117 1.00 97.25 125 PHE A CA 1
ATOM 989 C C . PHE A 1 125 ? -3.494 -20.002 5.317 1.00 97.25 125 PHE A C 1
ATOM 991 O O . PHE A 1 125 ? -2.757 -19.907 4.342 1.00 97.25 125 PHE A O 1
ATOM 998 N N . THR A 1 126 ? -4.047 -21.165 5.667 1.00 97.12 126 THR A N 1
ATOM 999 C CA . THR A 1 126 ? -3.818 -22.424 4.952 1.00 97.12 126 THR A CA 1
ATOM 1000 C C . THR A 1 126 ? -4.317 -22.344 3.514 1.00 97.12 126 THR A C 1
ATOM 1002 O O . THR A 1 126 ? -3.593 -22.750 2.609 1.00 97.12 126 THR A O 1
ATOM 1005 N N . ILE A 1 127 ? -5.508 -21.780 3.284 1.00 97.06 127 ILE A N 1
ATOM 1006 C CA . ILE A 1 127 ? -6.046 -21.579 1.930 1.00 97.06 127 ILE A CA 1
ATOM 1007 C C . ILE A 1 127 ? -5.135 -20.641 1.124 1.00 97.06 127 ILE A C 1
ATOM 1009 O O . ILE A 1 127 ? -4.800 -20.945 -0.019 1.00 97.06 127 ILE A O 1
ATOM 1013 N N . ALA A 1 128 ? -4.675 -19.540 1.726 1.00 97.62 128 ALA A N 1
ATOM 1014 C CA . ALA A 1 128 ? -3.764 -18.601 1.078 1.00 97.62 128 ALA A CA 1
ATOM 1015 C C . ALA A 1 128 ? -2.406 -19.232 0.738 1.00 97.62 128 ALA A C 1
ATOM 1017 O O . ALA A 1 128 ? -1.924 -19.072 -0.380 1.00 97.62 128 ALA A O 1
ATOM 1018 N N . CYS A 1 129 ? -1.808 -19.998 1.654 1.00 97.19 129 CYS A N 1
ATOM 1019 C CA . CYS A 1 129 ? -0.556 -20.713 1.405 1.00 97.19 129 CYS A CA 1
ATOM 1020 C C . CYS A 1 129 ? -0.706 -21.797 0.331 1.00 97.19 129 CYS A C 1
ATOM 1022 O O . CYS A 1 129 ? 0.179 -21.938 -0.510 1.00 97.19 129 CYS A O 1
ATOM 1024 N N . ALA A 1 130 ? -1.819 -22.536 0.330 1.00 96.88 130 ALA A N 1
ATOM 1025 C CA . ALA A 1 130 ? -2.108 -23.522 -0.706 1.00 96.88 130 ALA A CA 1
ATOM 1026 C C . ALA A 1 130 ? -2.244 -22.856 -2.083 1.00 96.88 130 ALA A C 1
ATOM 1028 O O . ALA A 1 130 ? -1.657 -23.340 -3.050 1.00 96.88 130 ALA A O 1
ATOM 1029 N N . ASN A 1 131 ? -2.939 -21.715 -2.170 1.00 96.56 131 ASN A N 1
ATOM 1030 C CA . ASN A 1 131 ? -3.068 -20.993 -3.434 1.00 96.56 131 ASN A CA 1
ATOM 1031 C C . ASN A 1 131 ? -1.753 -20.347 -3.880 1.00 96.56 131 ASN A C 1
ATOM 1033 O O . ASN A 1 131 ? -1.430 -20.356 -5.061 1.00 96.56 131 ASN A O 1
ATOM 1037 N N . PHE A 1 132 ? -0.951 -19.838 -2.943 1.00 96.00 132 PHE A N 1
ATOM 1038 C CA . PHE A 1 132 ? 0.385 -19.339 -3.253 1.00 96.00 132 PHE A CA 1
ATOM 1039 C C . PHE A 1 132 ? 1.271 -20.445 -3.834 1.00 96.00 132 PHE A C 1
ATOM 1041 O O . PHE A 1 132 ? 1.919 -20.231 -4.855 1.00 96.00 132 PHE A O 1
ATOM 1048 N N . LEU A 1 133 ? 1.244 -21.645 -3.237 1.00 95.94 133 LEU A N 1
ATOM 1049 C CA . LEU A 1 133 ? 1.949 -22.812 -3.766 1.00 95.94 133 LEU A CA 1
ATOM 1050 C C . LEU A 1 133 ? 1.447 -23.184 -5.168 1.00 95.94 133 LEU A C 1
ATOM 1052 O O . LEU A 1 133 ? 2.252 -23.463 -6.054 1.00 95.94 133 LEU A O 1
ATOM 1056 N N . PHE A 1 134 ? 0.133 -23.152 -5.387 1.00 94.94 134 PHE A N 1
ATOM 1057 C CA . PHE A 1 134 ? -0.459 -23.386 -6.702 1.00 94.94 134 PHE A CA 1
ATOM 1058 C C . PHE A 1 134 ? 0.036 -22.367 -7.741 1.00 94.94 134 PHE A C 1
ATOM 1060 O O . PHE A 1 134 ? 0.504 -22.760 -8.805 1.00 94.94 134 PHE A O 1
ATOM 1067 N N . ILE A 1 135 ? 0.031 -21.073 -7.411 1.00 92.69 135 ILE A N 1
ATOM 1068 C CA . ILE A 1 135 ? 0.498 -19.996 -8.295 1.00 92.69 135 ILE A CA 1
ATOM 1069 C C . ILE A 1 135 ? 1.963 -20.199 -8.701 1.00 92.69 135 ILE A C 1
ATOM 1071 O O . ILE A 1 135 ? 2.283 -20.098 -9.885 1.00 92.69 135 ILE A O 1
ATOM 1075 N N . ILE A 1 136 ? 2.854 -20.515 -7.754 1.00 90.75 136 ILE A N 1
ATOM 1076 C CA . ILE A 1 136 ? 4.287 -20.679 -8.058 1.00 90.75 136 ILE A CA 1
ATOM 1077 C C . ILE A 1 136 ? 4.616 -22.003 -8.765 1.00 90.75 136 ILE A C 1
ATOM 1079 O O . ILE A 1 136 ? 5.679 -22.111 -9.367 1.00 90.75 136 ILE A O 1
ATOM 1083 N N . THR A 1 137 ? 3.739 -23.011 -8.692 1.00 92.56 137 THR A N 1
ATOM 1084 C CA . THR A 1 137 ? 3.937 -24.325 -9.341 1.00 92.56 137 THR A CA 1
ATOM 1085 C C . THR A 1 137 ? 3.156 -24.487 -10.644 1.00 92.56 137 THR A C 1
ATOM 1087 O O . THR A 1 137 ? 3.353 -25.471 -11.357 1.00 92.56 137 THR A O 1
ATOM 1090 N N . CYS A 1 138 ? 2.278 -23.539 -10.983 1.00 92.56 138 CYS A N 1
ATOM 1091 C CA . CYS A 1 138 ? 1.433 -23.630 -12.165 1.00 92.56 138 CYS A CA 1
ATOM 1092 C C . CYS A 1 138 ? 2.273 -23.539 -13.456 1.00 92.56 138 CYS A C 1
ATOM 1094 O O . CYS A 1 138 ? 2.884 -22.497 -13.716 1.00 92.56 138 CYS A O 1
ATOM 1096 N N . PRO A 1 139 ? 2.261 -24.569 -14.326 1.00 91.94 139 PRO A N 1
ATOM 1097 C CA . PRO A 1 139 ? 3.059 -24.571 -15.555 1.00 91.94 139 PRO A CA 1
ATOM 1098 C C . PRO A 1 139 ? 2.629 -23.475 -16.540 1.00 91.94 139 PRO A C 1
ATOM 1100 O O . PRO A 1 139 ? 3.442 -22.989 -17.322 1.00 91.94 139 PRO A O 1
ATOM 1103 N N . GLY A 1 140 ? 1.365 -23.041 -16.481 1.00 90.25 140 GLY A N 1
ATOM 1104 C CA . GLY A 1 140 ? 0.869 -21.927 -17.289 1.00 90.25 140 GLY A CA 1
ATOM 1105 C C . GLY A 1 140 ? 1.547 -20.596 -16.952 1.00 90.25 140 GLY A C 1
ATOM 1106 O O . GLY A 1 140 ? 1.808 -19.805 -17.856 1.00 90.25 140 GLY A O 1
ATOM 1107 N N . ASN A 1 141 ? 1.897 -20.370 -15.681 1.00 89.31 141 ASN A N 1
ATOM 1108 C CA . ASN A 1 141 ? 2.606 -19.158 -15.265 1.00 89.31 141 ASN A CA 1
ATOM 1109 C C . ASN A 1 141 ? 4.046 -19.152 -15.781 1.00 89.31 141 ASN A C 1
ATOM 1111 O O . ASN A 1 141 ? 4.530 -18.108 -16.207 1.00 89.31 141 ASN A O 1
ATOM 1115 N N . GLU A 1 142 ? 4.703 -20.313 -15.820 1.00 88.56 142 GLU A N 1
ATOM 1116 C CA . GLU A 1 142 ? 6.034 -20.455 -16.416 1.00 88.56 142 GLU A CA 1
ATOM 1117 C C . GLU A 1 142 ? 6.001 -20.191 -17.927 1.00 88.56 142 GLU A C 1
ATOM 1119 O O . GLU A 1 142 ? 6.792 -19.400 -18.440 1.00 88.56 142 GLU A O 1
ATOM 1124 N N . ALA A 1 143 ? 5.035 -20.784 -18.637 1.00 92.12 143 ALA A N 1
ATOM 1125 C CA . ALA A 1 143 ? 4.852 -20.552 -20.068 1.00 92.12 143 ALA A CA 1
ATOM 1126 C C . ALA A 1 143 ? 4.594 -19.066 -20.376 1.00 92.12 143 ALA A C 1
ATOM 1128 O O . ALA A 1 143 ? 5.191 -18.515 -21.301 1.00 92.12 143 ALA A O 1
ATOM 1129 N N . ARG A 1 144 ? 3.760 -18.394 -19.568 1.00 89.56 144 ARG A N 1
ATOM 1130 C CA . ARG A 1 144 ? 3.522 -16.948 -19.676 1.00 89.56 144 ARG A CA 1
ATOM 1131 C C . ARG A 1 144 ? 4.792 -16.146 -19.389 1.00 89.56 144 ARG A C 1
ATOM 1133 O O . ARG A 1 144 ? 5.093 -15.221 -20.138 1.00 89.56 144 ARG A O 1
ATOM 1140 N N . ARG A 1 145 ? 5.560 -16.520 -18.358 1.00 89.19 145 ARG A N 1
ATOM 1141 C CA . ARG A 1 145 ? 6.808 -15.836 -17.986 1.00 89.19 145 ARG A CA 1
ATOM 1142 C C . ARG A 1 145 ? 7.801 -15.822 -19.144 1.00 89.19 145 ARG A C 1
ATOM 1144 O O . ARG A 1 145 ? 8.375 -14.775 -19.411 1.00 89.19 145 ARG A O 1
ATOM 1151 N N . LEU A 1 146 ? 7.969 -16.938 -19.855 1.00 90.12 146 LEU A N 1
ATOM 1152 C CA . LEU A 1 146 ? 8.886 -17.030 -21.000 1.00 90.12 146 LEU A CA 1
ATOM 1153 C C . LEU A 1 146 ? 8.498 -16.088 -22.152 1.00 90.12 146 LEU A C 1
ATOM 1155 O O . LEU A 1 146 ? 9.372 -15.467 -22.756 1.00 90.12 146 LEU A O 1
ATOM 1159 N N . VAL A 1 147 ? 7.199 -15.944 -22.430 1.00 91.00 147 VAL A N 1
ATOM 1160 C CA . VAL A 1 147 ? 6.700 -14.999 -23.445 1.00 91.00 147 VAL A CA 1
ATOM 1161 C C . VAL A 1 147 ? 6.908 -13.554 -22.983 1.00 91.00 147 VAL A C 1
ATOM 1163 O O . VAL A 1 147 ? 7.498 -12.749 -23.699 1.00 91.00 147 VAL A O 1
ATOM 1166 N N . GLU A 1 148 ? 6.516 -13.232 -21.748 1.00 89.19 148 GLU A N 1
ATOM 1167 C CA . GLU A 1 148 ? 6.669 -11.884 -21.180 1.00 89.19 148 GLU A CA 1
ATOM 1168 C C . GLU A 1 148 ? 8.136 -11.450 -21.079 1.00 89.19 148 GLU A C 1
ATOM 1170 O O . GLU A 1 148 ? 8.454 -10.273 -21.228 1.00 89.19 148 GLU A O 1
ATOM 1175 N N . MET A 1 149 ? 9.049 -12.387 -20.837 1.00 91.31 149 MET A N 1
ATOM 1176 C CA . MET A 1 149 ? 10.483 -12.127 -20.866 1.00 91.31 149 MET A CA 1
ATOM 1177 C C . MET A 1 149 ? 10.957 -11.663 -22.236 1.00 91.31 149 MET A C 1
ATOM 1179 O O . MET A 1 149 ? 11.668 -10.666 -22.329 1.00 91.31 149 MET A O 1
ATOM 1183 N N . HIS A 1 150 ? 10.558 -12.368 -23.292 1.00 88.56 150 HIS A N 1
ATOM 1184 C CA . HIS A 1 150 ? 10.912 -11.986 -24.651 1.00 88.56 150 HIS A CA 1
ATOM 1185 C C . HIS A 1 150 ? 10.368 -10.589 -24.998 1.00 88.56 150 HIS A C 1
ATOM 1187 O O . HIS A 1 150 ? 11.092 -9.773 -25.574 1.00 88.56 150 HIS A O 1
ATOM 1193 N N . ASP A 1 151 ? 9.129 -10.308 -24.590 1.00 87.50 151 ASP A N 1
ATOM 1194 C CA . ASP A 1 151 ? 8.390 -9.112 -25.002 1.00 87.50 151 ASP A CA 1
ATOM 1195 C C . ASP A 1 151 ? 8.673 -7.868 -24.144 1.00 87.50 151 ASP A C 1
ATOM 1197 O O . ASP A 1 151 ? 8.536 -6.739 -24.623 1.00 87.50 151 ASP A O 1
ATOM 1201 N N . HIS A 1 152 ? 9.058 -8.039 -22.874 1.00 86.94 152 HIS A N 1
ATOM 1202 C CA . HIS A 1 152 ? 9.178 -6.929 -21.921 1.00 86.94 152 HIS A CA 1
ATOM 1203 C C . HIS A 1 152 ? 10.546 -6.810 -21.250 1.00 86.94 152 HIS A C 1
ATOM 1205 O O . HIS A 1 152 ? 10.974 -5.689 -20.966 1.00 86.94 152 HIS A O 1
ATOM 1211 N N . MET A 1 153 ? 11.239 -7.921 -20.973 1.00 88.69 153 MET A N 1
ATOM 1212 C CA . MET A 1 153 ? 12.516 -7.884 -20.253 1.00 88.69 153 MET A CA 1
ATOM 1213 C C . MET A 1 153 ? 13.398 -9.103 -20.557 1.00 88.69 153 MET A C 1
ATOM 1215 O O . MET A 1 153 ? 13.437 -10.072 -19.799 1.00 88.69 153 MET A O 1
ATOM 1219 N N . GLN A 1 154 ? 14.162 -9.024 -21.648 1.00 86.88 154 GLN A N 1
ATOM 1220 C CA . GLN A 1 154 ? 14.948 -10.154 -22.167 1.00 86.88 154 GLN A CA 1
ATOM 1221 C C . GLN A 1 154 ? 16.017 -10.661 -21.185 1.00 86.88 154 GLN A C 1
ATOM 1223 O O . GLN A 1 154 ? 16.262 -11.861 -21.092 1.00 86.88 154 GLN A O 1
ATOM 1228 N N . ASP A 1 155 ? 16.623 -9.764 -20.404 1.00 87.69 155 ASP A N 1
ATOM 1229 C CA . ASP A 1 155 ? 17.663 -10.108 -19.426 1.00 87.69 155 ASP A CA 1
ATOM 1230 C C . ASP A 1 155 ? 17.110 -10.493 -18.039 1.00 87.69 155 ASP A C 1
ATOM 1232 O O . ASP A 1 155 ? 17.877 -10.631 -17.085 1.00 87.69 155 ASP A O 1
ATOM 1236 N N . PHE A 1 156 ? 15.795 -10.691 -17.895 1.00 89.75 156 PHE A N 1
ATOM 1237 C CA . PHE A 1 156 ? 15.159 -10.972 -16.602 1.00 89.75 156 PHE A CA 1
ATOM 1238 C C . PHE A 1 156 ? 15.704 -12.229 -15.897 1.00 89.75 156 PHE A C 1
ATOM 1240 O O . PHE A 1 156 ? 15.829 -12.246 -14.670 1.00 89.75 156 PHE A O 1
ATOM 1247 N N . ASP A 1 157 ? 16.075 -13.265 -16.653 1.00 89.00 157 ASP A N 1
ATOM 1248 C CA . ASP A 1 157 ? 16.635 -14.509 -16.099 1.00 89.00 157 ASP A CA 1
ATOM 1249 C C . ASP A 1 157 ? 18.082 -14.356 -15.621 1.00 89.00 157 ASP A C 1
ATOM 1251 O O . ASP A 1 157 ? 18.552 -15.151 -14.810 1.00 89.00 157 ASP A O 1
ATOM 1255 N N . LYS A 1 158 ? 18.785 -13.312 -16.074 1.00 90.50 158 LYS A N 1
ATOM 1256 C CA . LYS A 1 158 ? 20.140 -12.996 -15.602 1.00 90.50 158 LYS A CA 1
ATOM 1257 C C . LYS A 1 158 ? 20.126 -12.248 -14.269 1.00 90.50 158 LYS A C 1
ATOM 1259 O O . LYS A 1 158 ? 21.175 -12.118 -13.643 1.00 90.50 158 LYS A O 1
ATOM 1264 N N . LEU A 1 159 ? 18.967 -11.742 -13.840 1.00 90.69 159 LEU A N 1
ATOM 1265 C CA . LEU A 1 159 ? 18.828 -11.036 -12.573 1.00 90.69 159 LEU A CA 1
ATOM 1266 C C . LEU A 1 159 ? 18.824 -12.013 -11.400 1.00 90.69 159 LEU A C 1
ATOM 1268 O O . LEU A 1 159 ? 18.025 -12.953 -11.349 1.00 90.69 159 LEU A O 1
ATOM 1272 N N . SER A 1 160 ? 19.659 -11.728 -10.403 1.00 92.69 160 SER A N 1
ATOM 1273 C CA . SER A 1 160 ? 19.600 -12.424 -9.125 1.00 92.69 160 SER A CA 1
ATOM 1274 C C . SER A 1 160 ? 18.312 -12.083 -8.368 1.00 92.69 160 SER A C 1
ATOM 1276 O O . SER A 1 160 ? 17.595 -11.127 -8.676 1.00 92.69 160 SER A O 1
ATOM 1278 N N . LEU A 1 161 ? 18.026 -12.848 -7.313 1.00 91.62 161 LEU A N 1
ATOM 1279 C CA . LEU A 1 161 ? 16.913 -12.556 -6.410 1.00 91.62 161 LEU A CA 1
ATOM 1280 C C . LEU A 1 161 ? 17.025 -11.146 -5.804 1.00 91.62 161 LEU A C 1
ATOM 1282 O O . LEU A 1 161 ? 16.024 -10.436 -5.706 1.00 91.62 161 LEU A O 1
ATOM 1286 N N . PHE A 1 162 ? 18.235 -10.725 -5.426 1.00 92.12 162 PHE A N 1
ATOM 1287 C CA . PHE A 1 162 ? 18.471 -9.397 -4.856 1.00 92.12 162 PHE A CA 1
ATOM 1288 C C . PHE A 1 162 ? 18.278 -8.288 -5.882 1.00 92.12 162 PHE A C 1
ATOM 1290 O O . PHE A 1 162 ? 17.691 -7.261 -5.545 1.00 92.12 162 PHE A O 1
ATOM 1297 N N . ASP A 1 163 ? 18.690 -8.511 -7.130 1.00 91.81 163 ASP A N 1
ATOM 1298 C CA . ASP A 1 163 ? 18.424 -7.556 -8.201 1.00 91.81 163 ASP A CA 1
ATOM 1299 C C . ASP A 1 163 ? 16.914 -7.364 -8.342 1.00 91.81 163 ASP A C 1
ATOM 1301 O O . ASP A 1 163 ? 16.423 -6.248 -8.203 1.00 91.81 163 ASP A O 1
ATOM 1305 N N . LYS A 1 164 ? 16.144 -8.448 -8.484 1.00 93.56 164 LYS A N 1
ATOM 1306 C CA . LYS A 1 164 ? 14.674 -8.391 -8.603 1.00 93.56 164 LYS A CA 1
ATOM 1307 C C . LYS A 1 164 ? 14.017 -7.600 -7.463 1.00 93.56 164 LYS A C 1
ATOM 1309 O O . LYS A 1 164 ? 13.120 -6.793 -7.717 1.00 93.56 164 LYS A O 1
ATOM 1314 N N . LEU A 1 165 ? 14.508 -7.749 -6.228 1.00 93.31 165 LEU A N 1
ATOM 1315 C CA . LEU A 1 165 ? 14.059 -6.947 -5.083 1.00 93.31 165 LEU A CA 1
ATOM 1316 C C . LEU A 1 165 ? 14.397 -5.457 -5.226 1.00 93.31 165 LEU A C 1
ATOM 1318 O O . LEU A 1 165 ? 13.532 -4.621 -4.971 1.00 93.31 165 LEU A O 1
ATOM 1322 N N . ILE A 1 166 ? 15.619 -5.111 -5.638 1.00 93.44 166 ILE A N 1
ATOM 1323 C CA . ILE A 1 166 ? 16.048 -3.717 -5.831 1.00 93.44 166 ILE A CA 1
ATOM 1324 C C . ILE A 1 166 ? 15.262 -3.064 -6.974 1.00 93.44 166 ILE A C 1
ATOM 1326 O O . ILE A 1 166 ? 14.755 -1.955 -6.813 1.00 93.44 166 ILE A O 1
ATOM 1330 N N . TYR A 1 167 ? 15.099 -3.761 -8.099 1.00 92.75 167 TYR A N 1
ATOM 1331 C CA . TYR A 1 167 ? 14.280 -3.319 -9.229 1.00 92.75 167 TYR A CA 1
ATOM 1332 C C . TYR A 1 167 ? 12.823 -3.091 -8.798 1.00 92.75 167 TYR A C 1
ATOM 1334 O O . TYR A 1 167 ? 12.243 -2.036 -9.076 1.00 92.75 167 TYR A O 1
ATOM 1342 N N . GLY A 1 168 ? 12.241 -4.033 -8.050 1.00 94.12 168 GLY A N 1
ATOM 1343 C CA . GLY A 1 168 ? 10.905 -3.892 -7.473 1.00 94.12 168 GLY A CA 1
ATOM 1344 C C . GLY A 1 168 ? 10.793 -2.709 -6.506 1.00 94.12 168 GLY A C 1
ATOM 1345 O O . GLY A 1 168 ? 9.818 -1.962 -6.558 1.00 94.12 168 GLY A O 1
ATOM 1346 N N . TYR A 1 169 ? 11.790 -2.495 -5.645 1.00 95.50 169 TYR A N 1
ATOM 1347 C CA . TYR A 1 169 ? 11.812 -1.385 -4.689 1.00 95.50 169 TYR A CA 1
ATOM 1348 C C . TYR A 1 169 ? 11.916 -0.025 -5.377 1.00 95.50 169 TYR A C 1
ATOM 1350 O O . TYR A 1 169 ? 11.072 0.843 -5.149 1.00 95.50 169 TYR A O 1
ATOM 1358 N N . ASN A 1 170 ? 12.902 0.148 -6.261 1.00 94.62 170 ASN A N 1
ATOM 1359 C CA . ASN A 1 170 ? 13.148 1.418 -6.936 1.00 94.62 170 ASN A CA 1
ATOM 1360 C C . ASN A 1 170 ? 11.946 1.845 -7.775 1.00 94.62 170 ASN A C 1
ATOM 1362 O O . ASN A 1 170 ? 11.531 2.996 -7.682 1.00 94.62 170 ASN A O 1
ATOM 1366 N N . THR A 1 171 ? 11.339 0.919 -8.521 1.00 93.19 171 THR A N 1
ATOM 1367 C CA . THR A 1 171 ? 10.125 1.203 -9.309 1.00 93.19 171 THR A CA 1
ATOM 1368 C C . THR A 1 171 ? 8.899 1.492 -8.439 1.00 93.19 171 THR A C 1
ATOM 1370 O O . THR A 1 171 ? 8.040 2.284 -8.826 1.00 93.19 171 THR A O 1
ATOM 1373 N N . THR A 1 172 ? 8.812 0.902 -7.242 1.00 95.00 172 THR A N 1
ATOM 1374 C CA . THR A 1 172 ? 7.730 1.193 -6.290 1.00 95.00 172 THR A CA 1
ATOM 1375 C C . THR A 1 172 ? 7.842 2.617 -5.748 1.00 95.00 172 THR A C 1
ATOM 1377 O O . THR A 1 172 ? 6.875 3.377 -5.807 1.00 95.00 172 THR A O 1
ATOM 1380 N N . ILE A 1 173 ? 9.018 3.003 -5.239 1.00 95.44 173 ILE A N 1
ATOM 1381 C CA . ILE A 1 173 ? 9.217 4.337 -4.656 1.00 95.44 173 ILE A CA 1
ATOM 1382 C C . ILE A 1 173 ? 9.216 5.418 -5.739 1.00 95.44 173 ILE A C 1
ATOM 1384 O O . ILE A 1 173 ? 8.565 6.450 -5.565 1.00 95.44 173 ILE A O 1
ATOM 1388 N N . SER A 1 174 ? 9.857 5.175 -6.887 1.00 93.19 174 SER A N 1
ATOM 1389 C CA . SER A 1 174 ? 9.800 6.104 -8.017 1.00 93.19 174 SER A CA 1
ATOM 1390 C C . SER A 1 174 ? 8.369 6.282 -8.518 1.00 93.19 174 SER A C 1
ATOM 1392 O O . SER A 1 174 ? 7.973 7.408 -8.811 1.00 93.19 174 SER A O 1
ATOM 1394 N N . GLY A 1 175 ? 7.550 5.224 -8.538 1.00 91.94 175 GLY A N 1
ATOM 1395 C CA . GLY A 1 175 ? 6.133 5.312 -8.885 1.00 91.94 175 GLY A CA 1
ATOM 1396 C C . GLY A 1 175 ? 5.319 6.132 -7.880 1.00 91.94 175 GLY A C 1
ATOM 1397 O O . GLY A 1 175 ? 4.537 6.986 -8.299 1.00 91.94 175 GLY A O 1
ATOM 1398 N N . PHE A 1 176 ? 5.550 5.970 -6.570 1.00 92.50 176 PHE A N 1
ATOM 1399 C CA . PHE A 1 176 ? 4.928 6.829 -5.552 1.00 92.50 176 PHE A CA 1
ATOM 1400 C C . PHE A 1 176 ? 5.284 8.312 -5.718 1.00 92.50 176 PHE A C 1
ATOM 1402 O O . PHE A 1 176 ? 4.435 9.162 -5.459 1.00 92.50 176 PHE A O 1
ATOM 1409 N N . LEU A 1 177 ? 6.507 8.626 -6.155 1.00 91.38 177 LEU A N 1
ATOM 1410 C CA . LEU A 1 177 ? 6.979 10.002 -6.336 1.00 91.38 177 LEU A CA 1
ATOM 1411 C C . LEU A 1 177 ? 6.550 10.626 -7.674 1.00 91.38 177 LEU A C 1
ATOM 1413 O O . LEU A 1 177 ? 6.116 11.773 -7.710 1.00 91.38 177 LEU A O 1
ATOM 1417 N N . SER A 1 178 ? 6.693 9.893 -8.778 1.00 85.06 178 SER A N 1
ATOM 1418 C CA . SER A 1 178 ? 6.518 10.404 -10.149 1.00 85.06 178 SER A CA 1
ATOM 1419 C C . SER A 1 178 ? 5.102 10.247 -10.696 1.00 85.06 178 SER A C 1
ATOM 1421 O O . SER A 1 178 ? 4.676 11.021 -11.551 1.00 85.06 178 SER A O 1
ATOM 1423 N N . GLN A 1 179 ? 4.358 9.258 -10.206 1.00 79.69 179 GLN A N 1
ATOM 1424 C CA . GLN A 1 179 ? 2.995 8.945 -10.641 1.00 79.69 179 GLN A CA 1
ATOM 1425 C C . GLN A 1 179 ? 2.017 9.092 -9.475 1.00 79.69 179 GLN A C 1
ATOM 1427 O O . GLN A 1 179 ? 1.029 8.366 -9.372 1.00 79.69 179 GLN A O 1
ATOM 1432 N N . MET A 1 180 ? 2.315 10.038 -8.583 1.00 79.19 180 MET A N 1
ATOM 1433 C CA . MET A 1 180 ? 1.584 10.243 -7.346 1.00 79.19 180 MET A CA 1
ATOM 1434 C C . MET A 1 180 ? 0.104 10.523 -7.614 1.00 79.19 180 MET A C 1
ATOM 1436 O O . MET A 1 180 ? -0.265 11.529 -8.223 1.00 79.19 180 MET A O 1
ATOM 1440 N N . CYS A 1 181 ? -0.757 9.637 -7.121 1.00 85.12 181 CYS A N 1
ATOM 1441 C CA . CYS A 1 181 ? -2.191 9.869 -7.108 1.00 85.12 181 CYS A CA 1
ATOM 1442 C C . CYS A 1 181 ? -2.584 10.765 -5.925 1.00 85.12 181 CYS A C 1
ATOM 1444 O O . CYS A 1 181 ? -1.880 10.851 -4.912 1.00 85.12 181 CYS A O 1
ATOM 1446 N N . LEU A 1 182 ? -3.750 11.407 -6.031 1.00 87.12 182 LEU A N 1
ATOM 1447 C CA . LEU A 1 182 ? -4.256 12.300 -4.990 1.00 87.12 182 LEU A CA 1
ATOM 1448 C C . LEU A 1 182 ? -4.402 11.594 -3.634 1.00 87.12 182 LEU A C 1
ATOM 1450 O O . LEU A 1 182 ? -4.106 12.190 -2.603 1.00 87.12 182 LEU A O 1
ATOM 1454 N N . LEU A 1 183 ? -4.796 10.316 -3.630 1.00 90.62 183 LEU A N 1
ATOM 1455 C CA . LEU A 1 183 ? -4.887 9.504 -2.416 1.00 90.62 183 LEU A CA 1
ATOM 1456 C C . LEU A 1 183 ? -3.561 9.470 -1.642 1.00 90.62 183 LEU A C 1
ATOM 1458 O O . LEU A 1 183 ? -3.547 9.709 -0.435 1.00 90.62 183 LEU A O 1
ATOM 1462 N N . PHE A 1 184 ? -2.450 9.189 -2.328 1.00 92.75 184 PHE A N 1
ATOM 1463 C CA . PHE A 1 184 ? -1.139 9.109 -1.686 1.00 92.75 184 PHE A CA 1
ATOM 1464 C C . PHE A 1 184 ? -0.651 10.490 -1.225 1.00 92.75 184 PHE A C 1
ATOM 1466 O O . PHE A 1 184 ? -0.101 10.616 -0.135 1.00 92.75 184 PHE A O 1
ATOM 1473 N N . LEU A 1 185 ? -0.937 11.546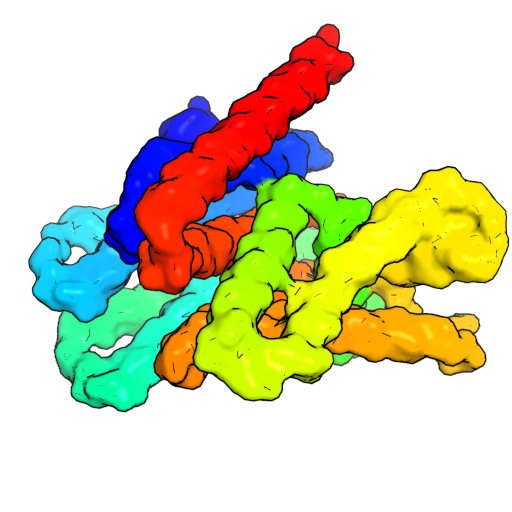 -1.992 1.00 91.94 185 LEU A N 1
ATOM 1474 C CA . LEU A 1 185 ? -0.627 12.919 -1.590 1.00 91.94 185 LEU A CA 1
ATOM 1475 C C . LEU A 1 185 ? -1.368 13.327 -0.307 1.00 91.94 185 LEU A C 1
ATOM 1477 O O . LEU A 1 185 ? -0.755 13.836 0.632 1.00 91.94 185 LEU A O 1
ATOM 1481 N N . VAL A 1 186 ? -2.679 13.074 -0.246 1.00 90.94 186 VAL A N 1
ATOM 1482 C CA . VAL A 1 186 ? -3.493 13.328 0.953 1.00 90.94 186 VAL A CA 1
ATOM 1483 C C . VAL A 1 186 ? -2.951 12.534 2.139 1.00 90.94 186 VAL A C 1
ATOM 1485 O O . VAL A 1 186 ? -2.844 13.080 3.234 1.00 90.94 186 VAL A O 1
ATOM 1488 N N . PHE A 1 187 ? -2.552 11.280 1.925 1.00 94.44 187 PHE A N 1
ATOM 1489 C CA . PHE A 1 187 ? -1.927 10.455 2.955 1.00 94.44 187 PHE A CA 1
ATOM 1490 C C . PHE A 1 187 ? -0.655 11.087 3.543 1.00 94.44 187 PHE A C 1
ATOM 1492 O O . PHE A 1 187 ? -0.551 11.186 4.766 1.00 94.44 187 PHE A O 1
ATOM 1499 N N . LEU A 1 188 ? 0.261 11.594 2.711 1.00 95.75 188 LEU A N 1
ATOM 1500 C CA . LEU A 1 188 ? 1.473 12.269 3.195 1.00 95.75 188 LEU A CA 1
ATOM 1501 C C . LEU A 1 188 ? 1.154 13.534 4.007 1.00 95.75 188 LEU A C 1
ATOM 1503 O O . LEU A 1 188 ? 1.719 13.739 5.081 1.00 95.75 188 LEU A O 1
ATOM 1507 N N . PHE A 1 189 ? 0.216 14.362 3.537 1.00 92.94 189 PHE A N 1
ATOM 1508 C CA . PHE A 1 189 ? -0.188 15.570 4.263 1.00 92.94 189 PHE A CA 1
ATOM 1509 C C . PHE A 1 189 ? -0.892 15.264 5.586 1.00 92.94 189 PHE A C 1
ATOM 1511 O O . PHE A 1 189 ? -0.668 15.972 6.566 1.00 92.94 189 PHE A O 1
ATOM 1518 N N . VAL A 1 190 ? -1.716 14.213 5.643 1.00 92.25 190 VAL A N 1
ATOM 1519 C CA . VAL A 1 190 ? -2.358 13.769 6.888 1.00 92.25 190 VAL A CA 1
ATOM 1520 C C . VAL A 1 190 ? -1.314 13.293 7.895 1.00 92.25 190 VAL A C 1
ATOM 1522 O O . VAL A 1 190 ? -1.398 13.686 9.056 1.00 92.25 190 VAL A O 1
ATOM 1525 N N . ILE A 1 191 ? -0.305 12.524 7.467 1.00 94.75 191 ILE A N 1
ATOM 1526 C CA . ILE A 1 191 ? 0.817 12.136 8.336 1.00 94.75 191 ILE A CA 1
ATOM 1527 C C . ILE A 1 191 ? 1.509 13.378 8.894 1.00 94.75 191 ILE A C 1
ATOM 1529 O O . ILE A 1 191 ? 1.655 13.498 10.110 1.00 94.75 191 ILE A O 1
ATOM 1533 N N . PHE A 1 192 ? 1.893 14.317 8.026 1.00 94.44 192 PHE A N 1
ATOM 1534 C CA . PHE A 1 192 ? 2.557 15.547 8.447 1.00 94.44 192 PHE A CA 1
ATOM 1535 C C . PHE A 1 192 ? 1.705 16.343 9.447 1.00 94.44 192 PHE A C 1
ATOM 1537 O O . PHE A 1 192 ? 2.200 16.731 10.501 1.00 94.44 192 PHE A O 1
ATOM 1544 N N . ALA A 1 193 ? 0.409 16.525 9.175 1.00 90.56 193 ALA A N 1
ATOM 1545 C CA . ALA A 1 193 ? -0.503 17.236 10.068 1.00 90.56 193 ALA A CA 1
ATOM 1546 C C . ALA A 1 193 ? -0.644 16.554 11.441 1.00 90.56 193 ALA A C 1
ATOM 1548 O O . ALA A 1 193 ? -0.615 17.238 12.465 1.00 90.56 193 ALA A O 1
ATOM 1549 N N . CYS A 1 194 ? -0.753 15.220 11.481 1.00 90.44 194 CYS A N 1
ATOM 1550 C CA . CYS A 1 194 ? -0.788 14.466 12.737 1.00 90.44 194 CYS A CA 1
ATOM 1551 C C . CYS A 1 194 ? 0.514 14.621 13.534 1.00 90.44 194 CYS A C 1
ATOM 1553 O O . CYS A 1 194 ? 0.466 14.842 14.742 1.00 90.44 194 CYS A O 1
ATOM 1555 N N . VAL A 1 195 ? 1.671 14.544 12.866 1.00 92.56 195 VAL A N 1
ATOM 1556 C CA . VAL A 1 195 ? 2.980 14.724 13.511 1.00 92.56 195 VAL A CA 1
ATOM 1557 C C . VAL A 1 195 ? 3.124 16.131 14.076 1.00 92.56 195 VAL A C 1
ATOM 1559 O O . VAL A 1 195 ? 3.518 16.267 15.230 1.00 92.56 195 VAL A O 1
ATOM 1562 N N . VAL A 1 196 ? 2.789 17.169 13.300 1.00 90.19 196 VAL A N 1
ATOM 1563 C CA . VAL A 1 196 ? 2.842 18.565 13.762 1.00 90.19 196 VAL A CA 1
ATOM 1564 C C . VAL A 1 196 ? 1.994 18.736 15.009 1.00 90.19 196 VAL A C 1
ATOM 1566 O O . VAL A 1 196 ? 2.478 19.302 15.984 1.00 90.19 196 VAL A O 1
ATOM 1569 N N . LYS A 1 197 ? 0.768 18.199 15.006 1.00 86.38 197 LYS A N 1
ATOM 1570 C CA . LYS A 1 197 ? -0.128 18.359 16.146 1.00 86.38 197 LYS A CA 1
ATOM 1571 C C . LYS A 1 197 ? 0.405 17.672 17.397 1.00 86.38 197 LYS A C 1
ATOM 1573 O O . LYS A 1 197 ? 0.518 18.304 18.437 1.00 86.38 197 LYS A O 1
ATOM 1578 N N . LYS A 1 198 ? 0.816 16.410 17.275 1.00 86.88 198 LYS A N 1
ATOM 1579 C CA . LYS A 1 198 ? 1.394 15.658 18.395 1.00 86.88 198 LYS A CA 1
ATOM 1580 C C . LYS A 1 198 ? 2.696 16.276 18.914 1.00 86.88 198 LYS A C 1
ATOM 1582 O O . LYS A 1 198 ? 3.009 16.185 20.096 1.00 86.88 198 LYS A O 1
ATOM 1587 N N . ALA A 1 199 ? 3.458 16.912 18.030 1.00 86.62 199 ALA A N 1
ATOM 1588 C CA . ALA A 1 199 ? 4.684 17.605 18.382 1.00 86.62 199 ALA A CA 1
ATOM 1589 C C . ALA A 1 199 ? 4.456 18.963 19.068 1.00 86.62 199 ALA A C 1
ATOM 1591 O O . ALA A 1 199 ? 5.367 19.426 19.748 1.00 86.62 199 ALA A O 1
ATOM 1592 N N . GLU A 1 200 ? 3.295 19.612 18.912 1.00 80.38 200 GLU A N 1
ATOM 1593 C CA . GLU A 1 200 ? 2.942 20.812 19.694 1.00 80.38 200 GLU A CA 1
ATOM 1594 C C . GLU A 1 200 ? 2.810 20.491 21.186 1.00 80.38 200 GLU A C 1
ATOM 1596 O O . GLU A 1 200 ? 3.183 21.308 22.025 1.00 80.38 200 GLU A O 1
ATOM 1601 N N . ASP A 1 201 ? 2.361 19.276 21.501 1.00 70.75 201 ASP A N 1
ATOM 1602 C CA . ASP A 1 201 ? 2.139 18.813 22.869 1.00 70.75 201 ASP A CA 1
ATOM 1603 C C . ASP A 1 201 ? 3.437 18.340 23.567 1.00 70.75 201 ASP A C 1
ATOM 1605 O O . ASP A 1 201 ? 3.410 17.974 24.742 1.00 70.75 201 ASP A O 1
ATOM 1609 N N . GLY A 1 202 ? 4.594 18.344 22.881 1.00 67.56 202 GLY A N 1
ATOM 1610 C CA . GLY A 1 202 ? 5.851 17.796 23.409 1.00 67.56 202 GLY A CA 1
ATOM 1611 C C . GLY A 1 202 ? 7.137 18.518 22.979 1.00 67.56 202 GLY A C 1
ATOM 1612 O O . GLY A 1 202 ? 7.174 19.340 22.072 1.00 67.56 202 GLY A O 1
ATOM 1613 N N . THR A 1 203 ? 8.261 18.171 23.611 1.00 64.38 203 THR A N 1
ATOM 1614 C CA . THR A 1 203 ? 9.591 18.775 23.361 1.00 64.38 203 THR A CA 1
ATOM 1615 C C . THR A 1 203 ? 10.296 18.278 22.088 1.00 64.38 203 THR A C 1
ATOM 1617 O O . THR A 1 203 ? 11.345 18.796 21.711 1.00 64.38 203 THR A O 1
ATOM 1620 N N . ASN A 1 204 ? 9.721 17.299 21.383 1.00 74.00 204 ASN A N 1
ATOM 1621 C CA . ASN A 1 204 ? 10.342 16.603 20.245 1.00 74.00 204 ASN A CA 1
ATOM 1622 C C . ASN A 1 204 ? 10.169 17.297 18.880 1.00 74.00 204 ASN A C 1
ATOM 1624 O O . ASN A 1 204 ? 10.650 16.802 17.859 1.00 74.00 204 ASN A O 1
ATOM 1628 N N . ARG A 1 205 ? 9.506 18.457 18.848 1.00 77.12 205 ARG A N 1
ATOM 1629 C CA . ARG A 1 205 ? 9.106 19.166 17.625 1.00 77.12 205 ARG A CA 1
ATOM 1630 C C . ARG A 1 205 ? 10.229 19.402 16.616 1.00 77.12 205 ARG A C 1
ATOM 1632 O O . ARG A 1 205 ? 10.022 19.213 15.418 1.00 77.12 205 ARG A O 1
ATOM 1639 N N . ASN A 1 206 ? 11.413 19.780 17.092 1.00 81.50 206 ASN A N 1
ATOM 1640 C CA . ASN A 1 206 ? 12.498 20.258 16.231 1.00 81.50 206 ASN A CA 1
ATOM 1641 C C . ASN A 1 206 ? 13.074 19.178 15.306 1.00 81.50 206 ASN A C 1
ATOM 1643 O O . ASN A 1 206 ? 13.537 19.503 14.216 1.00 81.50 206 ASN A O 1
ATOM 1647 N N . TRP A 1 207 ? 13.046 17.907 15.712 1.00 87.06 207 TRP A N 1
ATOM 1648 C CA . TRP A 1 207 ? 13.663 16.823 14.944 1.00 87.06 207 TRP A CA 1
ATOM 1649 C C . TRP A 1 207 ? 12.639 15.980 14.170 1.00 87.06 207 TRP A C 1
ATOM 1651 O O . TRP A 1 207 ? 12.946 15.521 13.072 1.00 87.06 207 TRP A O 1
ATOM 1661 N N . ILE A 1 208 ? 11.409 15.821 14.678 1.00 90.50 208 ILE A N 1
ATOM 1662 C CA . ILE A 1 208 ? 10.386 14.981 14.030 1.00 90.50 208 ILE A CA 1
ATOM 1663 C C . ILE A 1 208 ? 9.689 15.669 12.850 1.00 90.50 208 ILE A C 1
ATOM 1665 O O . ILE A 1 208 ? 9.362 15.020 11.854 1.00 90.50 208 ILE A O 1
ATOM 1669 N N . MET A 1 209 ? 9.497 16.993 12.914 1.00 92.00 209 MET A N 1
ATOM 1670 C CA . MET A 1 209 ? 8.831 17.739 11.842 1.00 92.00 209 MET A CA 1
ATOM 1671 C C . MET A 1 209 ? 9.581 17.629 10.501 1.00 92.00 209 MET A C 1
ATOM 1673 O O . MET A 1 209 ? 8.936 17.254 9.519 1.00 92.00 209 MET A O 1
ATOM 1677 N N . PRO A 1 210 ? 10.913 17.855 10.424 1.00 94.38 210 PRO A N 1
ATOM 1678 C CA . PRO A 1 210 ? 11.663 17.663 9.182 1.00 94.38 210 PRO A CA 1
ATOM 1679 C C . PRO A 1 210 ? 11.570 16.239 8.621 1.00 94.38 210 PRO A C 1
ATOM 1681 O O . PRO A 1 210 ? 11.450 16.074 7.410 1.00 94.38 210 PRO A O 1
ATOM 1684 N N . ILE A 1 211 ? 11.567 15.217 9.488 1.00 95.50 211 ILE A N 1
ATOM 1685 C CA . ILE A 1 211 ? 11.428 13.810 9.076 1.00 95.50 211 ILE A CA 1
ATOM 1686 C C . ILE A 1 211 ? 10.068 13.591 8.406 1.00 95.50 211 ILE A C 1
ATOM 1688 O O . ILE A 1 211 ? 10.008 13.058 7.303 1.00 95.50 211 ILE A O 1
ATOM 1692 N N . SER A 1 212 ? 8.981 14.058 9.022 1.00 95.31 212 SER A N 1
ATOM 1693 C CA . SER A 1 212 ? 7.632 13.914 8.455 1.00 95.31 212 SER A CA 1
ATOM 1694 C C . SER A 1 212 ? 7.384 14.764 7.201 1.00 95.31 212 SER A C 1
ATOM 1696 O O . SER A 1 212 ? 6.572 14.395 6.355 1.00 95.31 212 SER A O 1
ATOM 1698 N N . ALA A 1 213 ? 8.096 15.886 7.045 1.00 96.25 213 ALA A N 1
ATOM 1699 C CA . ALA A 1 213 ? 8.021 16.740 5.861 1.00 96.25 213 ALA A CA 1
ATOM 1700 C C . ALA A 1 213 ? 8.836 16.194 4.676 1.00 96.25 213 ALA A C 1
ATOM 1702 O O . ALA A 1 213 ? 8.547 16.533 3.526 1.00 96.25 213 ALA A O 1
ATOM 1703 N N . PHE A 1 214 ? 9.845 15.354 4.934 1.00 96.88 214 PHE A N 1
ATOM 1704 C CA . PHE A 1 214 ? 10.761 14.856 3.908 1.00 96.88 214 PHE A CA 1
ATOM 1705 C C . PHE A 1 214 ? 10.051 14.144 2.737 1.00 96.88 214 PHE A C 1
ATOM 1707 O O . PHE A 1 214 ? 10.340 14.501 1.592 1.00 96.88 214 PHE A O 1
ATOM 1714 N N . PRO A 1 215 ? 9.084 13.223 2.950 1.00 96.62 215 PRO A N 1
ATOM 1715 C CA . PRO A 1 215 ? 8.331 12.609 1.854 1.00 96.62 215 PRO A CA 1
ATOM 1716 C C . PRO A 1 215 ? 7.630 13.614 0.937 1.00 96.62 215 PRO A C 1
ATOM 1718 O O . PRO A 1 215 ? 7.662 13.468 -0.285 1.00 96.62 215 PRO A O 1
ATOM 1721 N N . ILE A 1 216 ? 7.029 14.656 1.520 1.00 95.56 216 ILE A N 1
ATOM 1722 C CA . ILE A 1 216 ? 6.331 15.715 0.780 1.00 95.56 216 ILE A CA 1
ATOM 1723 C C . ILE A 1 216 ? 7.341 16.534 -0.026 1.00 95.56 216 ILE A C 1
ATOM 1725 O O . ILE A 1 216 ? 7.118 16.801 -1.205 1.00 95.56 216 ILE A O 1
ATOM 1729 N N . ALA A 1 217 ? 8.470 16.898 0.588 1.00 94.69 217 ALA A N 1
ATOM 1730 C CA . ALA A 1 217 ? 9.535 17.635 -0.082 1.00 94.69 217 ALA A CA 1
ATOM 1731 C C . ALA A 1 217 ? 10.109 16.847 -1.270 1.00 94.69 217 ALA A C 1
ATOM 1733 O O . ALA A 1 217 ? 10.285 17.409 -2.351 1.00 94.69 217 ALA A O 1
ATOM 1734 N N . LEU A 1 218 ? 10.342 15.540 -1.107 1.00 93.44 218 LEU A N 1
ATOM 1735 C CA . LEU A 1 218 ? 10.846 14.685 -2.182 1.00 93.44 218 LEU A CA 1
ATOM 1736 C C . LEU A 1 218 ? 9.832 14.561 -3.330 1.00 93.44 218 LEU A C 1
ATOM 1738 O O . LEU A 1 218 ? 10.207 14.697 -4.495 1.00 93.44 218 LEU A O 1
ATOM 1742 N N . ALA A 1 219 ? 8.544 14.385 -3.016 1.00 92.00 219 ALA A N 1
ATOM 1743 C CA . ALA A 1 219 ? 7.474 14.370 -4.015 1.00 92.00 219 ALA A CA 1
ATOM 1744 C C . ALA A 1 219 ? 7.357 15.714 -4.761 1.00 92.00 219 ALA A C 1
ATOM 1746 O O . ALA A 1 219 ? 7.162 15.741 -5.980 1.00 92.00 219 ALA A O 1
ATOM 1747 N N . ALA A 1 220 ? 7.536 16.836 -4.057 1.00 90.19 220 ALA A N 1
ATOM 1748 C CA . ALA A 1 220 ? 7.554 18.167 -4.656 1.00 90.19 220 ALA A CA 1
ATOM 1749 C C . ALA A 1 220 ? 8.762 18.364 -5.587 1.00 90.19 220 ALA A C 1
ATOM 1751 O O . ALA A 1 220 ? 8.590 18.887 -6.684 1.00 90.19 220 ALA A O 1
ATOM 1752 N N . ILE A 1 221 ? 9.959 17.897 -5.210 1.00 90.12 221 ILE A N 1
ATOM 1753 C CA . ILE A 1 221 ? 11.160 17.950 -6.066 1.00 90.12 221 ILE A CA 1
ATOM 1754 C C . ILE A 1 221 ? 10.932 17.206 -7.388 1.00 90.12 221 ILE A C 1
ATOM 1756 O O . ILE A 1 221 ? 11.283 17.717 -8.456 1.00 90.12 221 ILE A O 1
ATOM 1760 N N . VAL A 1 222 ? 10.322 16.018 -7.338 1.00 88.81 222 VAL A N 1
ATOM 1761 C CA . VAL A 1 222 ? 9.995 15.246 -8.548 1.00 88.81 222 VAL A CA 1
ATOM 1762 C C . VAL A 1 222 ? 8.946 15.974 -9.393 1.00 88.81 222 VAL A C 1
ATOM 1764 O O . VAL A 1 222 ? 9.138 16.179 -10.590 1.00 88.81 222 VAL A O 1
ATOM 1767 N N . SER A 1 223 ? 7.875 16.458 -8.763 1.00 84.50 223 SER A N 1
ATOM 1768 C CA . SER A 1 223 ? 6.783 17.155 -9.456 1.00 84.50 223 SER A CA 1
ATOM 1769 C C . SER A 1 223 ? 7.240 18.452 -10.135 1.00 84.50 223 SER A C 1
ATOM 1771 O O . SER A 1 223 ? 6.875 18.724 -11.275 1.00 84.50 223 SER A O 1
ATOM 1773 N N . VAL A 1 224 ? 8.059 19.250 -9.446 1.00 81.94 224 VAL A N 1
ATOM 1774 C CA . VAL A 1 224 ? 8.555 20.545 -9.926 1.00 81.94 224 VAL A CA 1
ATOM 1775 C C . VAL A 1 224 ? 9.672 20.368 -10.952 1.00 81.94 224 VAL A C 1
ATOM 1777 O O . VAL A 1 224 ? 9.710 21.083 -11.951 1.00 81.94 224 VAL A O 1
ATOM 1780 N N . GLY A 1 225 ? 10.577 19.409 -10.752 1.00 77.06 225 GLY A N 1
ATOM 1781 C CA . GLY A 1 225 ? 11.676 19.179 -11.691 1.00 77.06 225 GLY A CA 1
ATOM 1782 C C . GLY A 1 225 ? 11.218 18.692 -13.065 1.00 77.06 225 GLY A C 1
ATOM 1783 O O . GLY A 1 225 ? 11.844 19.066 -14.052 1.00 77.06 225 GLY A O 1
ATOM 1784 N N . ASN A 1 226 ? 10.073 18.006 -13.152 1.00 69.94 226 ASN A N 1
ATOM 1785 C CA . ASN A 1 226 ? 9.430 17.662 -14.427 1.00 69.94 226 ASN A CA 1
ATOM 1786 C C . ASN A 1 226 ? 8.959 18.889 -15.239 1.00 69.94 226 ASN A C 1
ATOM 1788 O O . ASN A 1 226 ? 8.750 18.783 -16.446 1.00 69.94 226 ASN A O 1
ATOM 1792 N N . ILE A 1 227 ? 8.783 20.053 -14.602 1.00 76.00 227 ILE A N 1
ATOM 1793 C CA . ILE A 1 227 ? 8.375 21.303 -15.267 1.00 76.00 227 ILE A CA 1
ATOM 1794 C C . ILE A 1 227 ? 9.595 22.015 -15.871 1.00 76.00 227 ILE A C 1
ATOM 1796 O O . ILE A 1 227 ? 9.511 22.632 -16.936 1.00 76.00 227 ILE A O 1
ATOM 1800 N N . PHE A 1 228 ? 10.748 21.926 -15.207 1.00 72.56 228 PHE A N 1
ATOM 1801 C CA . PHE A 1 228 ? 11.972 22.589 -15.642 1.00 72.56 228 PHE A CA 1
ATOM 1802 C C . PHE A 1 228 ? 12.715 21.753 -16.688 1.00 72.56 228 PHE A C 1
ATOM 1804 O O . PHE A 1 228 ? 13.082 20.609 -16.443 1.00 72.56 228 PHE A O 1
ATOM 1811 N N . ARG A 1 229 ? 12.993 22.337 -17.860 1.00 61.12 229 ARG A N 1
ATOM 1812 C CA . ARG A 1 229 ? 13.587 21.603 -18.994 1.00 61.12 229 ARG A CA 1
ATOM 1813 C C . ARG A 1 229 ? 15.105 21.411 -18.920 1.00 61.12 229 ARG A C 1
ATOM 1815 O O . ARG A 1 229 ? 15.597 20.492 -19.560 1.00 61.12 229 ARG A O 1
ATOM 1822 N N . ASN A 1 230 ? 15.846 22.233 -18.170 1.00 72.88 230 ASN A N 1
ATOM 1823 C CA . ASN A 1 230 ? 17.315 22.224 -18.182 1.00 72.88 230 ASN A CA 1
ATOM 1824 C C . ASN A 1 230 ? 17.932 22.467 -16.796 1.00 72.88 230 ASN A C 1
ATOM 1826 O O . ASN A 1 230 ? 17.455 23.300 -16.030 1.00 72.88 230 ASN A O 1
ATOM 1830 N N . GLY A 1 231 ? 19.060 21.799 -16.527 1.00 80.25 231 GLY A N 1
ATOM 1831 C CA . GLY A 1 231 ? 19.920 22.048 -15.365 1.00 80.25 231 GLY A CA 1
ATOM 1832 C C . GLY A 1 231 ? 20.198 20.808 -14.511 1.00 80.25 231 GLY A C 1
ATOM 1833 O O . GLY A 1 231 ? 19.659 19.726 -14.744 1.00 80.25 231 GLY A O 1
ATOM 1834 N N . TYR A 1 232 ? 21.057 20.969 -13.500 1.00 80.06 232 TYR A N 1
ATOM 1835 C CA . TYR A 1 232 ? 21.372 19.904 -12.536 1.00 80.06 232 TYR A CA 1
ATOM 1836 C C . TYR A 1 232 ? 20.139 19.446 -11.744 1.00 80.06 232 TYR A C 1
ATOM 1838 O O . TYR A 1 232 ? 19.989 18.255 -11.487 1.00 80.06 232 TYR A O 1
ATOM 1846 N N . PHE A 1 233 ? 19.229 20.372 -11.429 1.00 82.56 233 PHE A N 1
ATOM 1847 C CA . PHE A 1 233 ? 17.977 20.074 -10.735 1.00 82.56 233 PHE A CA 1
ATOM 1848 C C . PHE A 1 233 ? 17.072 19.129 -11.543 1.00 82.56 233 PHE A C 1
ATOM 1850 O O . PHE A 1 233 ? 16.602 18.128 -11.010 1.00 82.56 233 PHE A O 1
ATOM 1857 N N . THR A 1 234 ? 16.905 19.383 -12.846 1.00 83.69 234 THR A N 1
ATOM 1858 C CA . THR A 1 234 ? 16.143 18.508 -13.753 1.00 83.69 234 THR A CA 1
ATOM 1859 C C . THR A 1 234 ? 16.784 17.127 -13.869 1.00 83.69 234 THR A C 1
ATOM 1861 O O . THR A 1 234 ? 16.079 16.129 -13.798 1.00 83.69 234 THR A O 1
ATOM 1864 N N . LYS A 1 235 ? 18.119 17.030 -13.981 1.00 84.00 235 LYS A N 1
ATOM 1865 C CA . LYS A 1 235 ? 18.811 15.724 -14.009 1.00 84.00 235 LYS A CA 1
ATOM 1866 C C . LYS A 1 235 ? 18.549 14.912 -12.739 1.00 84.00 235 LYS A C 1
ATOM 1868 O O . LYS A 1 235 ? 18.266 13.723 -12.826 1.00 84.00 235 LYS A O 1
ATOM 1873 N N . PHE A 1 236 ? 18.626 15.558 -11.578 1.00 86.12 236 PHE A N 1
ATOM 1874 C CA . PHE A 1 236 ? 18.371 14.920 -10.289 1.00 86.12 236 PHE A CA 1
ATOM 1875 C C . PHE A 1 236 ? 16.908 14.480 -10.135 1.00 86.12 236 PHE A C 1
ATOM 1877 O O . PHE A 1 236 ? 16.640 13.344 -9.752 1.00 86.12 236 PHE A O 1
ATOM 1884 N N . SER A 1 237 ? 15.965 15.354 -10.492 1.00 87.69 237 SER A N 1
ATOM 1885 C CA . SER A 1 237 ? 14.531 15.056 -10.476 1.00 87.69 237 SER A CA 1
ATOM 1886 C C . SER A 1 237 ? 14.166 13.914 -11.434 1.00 87.69 237 SER A C 1
ATOM 1888 O O . SER A 1 237 ? 13.480 12.972 -11.039 1.00 87.69 237 SER A O 1
ATOM 1890 N N . ASN A 1 238 ? 14.720 13.919 -12.651 1.00 87.12 238 ASN A N 1
ATOM 1891 C CA . ASN A 1 238 ? 14.523 12.845 -13.622 1.00 87.12 238 ASN A CA 1
ATOM 1892 C C . ASN A 1 238 ? 15.042 11.509 -13.091 1.00 87.12 238 ASN A C 1
ATOM 1894 O O . ASN A 1 238 ? 14.333 10.508 -13.169 1.00 87.12 238 ASN A O 1
ATOM 1898 N N . ALA A 1 239 ? 16.230 11.493 -12.492 1.00 87.12 239 ALA A N 1
ATOM 1899 C CA . ALA A 1 239 ? 16.802 10.272 -11.944 1.00 87.12 239 ALA A CA 1
ATOM 1900 C C . ALA A 1 239 ? 15.970 9.723 -10.757 1.00 87.12 239 ALA A C 1
ATOM 1902 O O . ALA A 1 239 ? 15.739 8.517 -10.671 1.00 87.12 239 ALA A O 1
ATOM 1903 N N . LEU A 1 240 ? 15.407 10.601 -9.910 1.00 88.31 240 LEU A N 1
ATOM 1904 C CA . LEU A 1 240 ? 14.406 10.237 -8.890 1.00 88.31 240 LEU A CA 1
ATOM 1905 C C . LEU A 1 240 ? 13.083 9.730 -9.487 1.00 88.31 240 LEU A C 1
ATOM 1907 O O . LEU A 1 240 ? 12.405 8.921 -8.857 1.00 88.31 240 LEU A O 1
ATOM 1911 N N . SER A 1 241 ? 12.687 10.211 -10.664 1.00 87.38 241 SER A N 1
ATOM 1912 C CA . SER A 1 241 ? 11.431 9.815 -11.311 1.00 87.38 241 SER A CA 1
ATOM 1913 C C . SER A 1 241 ? 11.522 8.465 -12.028 1.00 87.38 241 SER A C 1
ATOM 1915 O O . SER A 1 241 ? 10.554 7.711 -12.044 1.00 87.38 241 SER A O 1
ATOM 1917 N N . GLN A 1 242 ? 12.688 8.140 -12.593 1.00 84.81 242 GLN A N 1
ATOM 1918 C CA . GLN A 1 242 ? 12.882 6.948 -13.420 1.00 84.81 242 GLN A CA 1
ATOM 1919 C C . GLN A 1 242 ? 13.099 5.679 -12.591 1.00 84.81 242 GLN A C 1
ATOM 1921 O O . GLN A 1 242 ? 12.839 4.582 -13.079 1.00 84.81 242 GLN A O 1
ATOM 1926 N N . GLY A 1 243 ? 13.533 5.807 -11.332 1.00 82.00 243 GLY A N 1
ATOM 1927 C CA . GLY A 1 243 ? 13.843 4.645 -10.497 1.00 82.00 243 GLY A CA 1
ATOM 1928 C C . GLY A 1 243 ? 15.039 3.858 -11.023 1.00 82.00 243 GLY A C 1
ATOM 1929 O O . GLY A 1 243 ? 15.008 2.628 -11.008 1.00 82.00 243 GLY A O 1
ATOM 1930 N N . GLU A 1 244 ? 16.071 4.555 -11.516 1.00 79.00 244 GLU A N 1
ATOM 1931 C CA . GLU A 1 244 ? 17.281 3.917 -12.041 1.00 79.00 244 GLU A CA 1
ATOM 1932 C C . GLU A 1 244 ? 17.890 2.950 -11.013 1.00 79.00 244 GLU A C 1
ATOM 1934 O O . GLU A 1 244 ? 17.972 3.241 -9.817 1.00 79.00 244 GLU A O 1
ATOM 1939 N N . VAL A 1 245 ? 18.325 1.782 -11.484 1.00 84.06 245 VAL A N 1
ATOM 1940 C CA . VAL A 1 245 ? 19.019 0.778 -10.670 1.00 84.06 245 VAL A CA 1
ATOM 1941 C C . VAL A 1 245 ? 20.516 0.849 -10.951 1.00 84.06 245 VAL A C 1
ATOM 1943 O O . VAL A 1 245 ? 20.944 1.113 -12.079 1.00 84.06 245 VAL A O 1
ATOM 1946 N N . ILE A 1 246 ? 21.321 0.620 -9.914 1.00 85.62 246 ILE A N 1
ATOM 1947 C CA . ILE A 1 246 ? 22.776 0.548 -10.040 1.00 85.62 246 ILE A CA 1
ATOM 1948 C C . ILE A 1 246 ? 23.142 -0.736 -10.794 1.00 85.62 246 ILE A C 1
ATOM 1950 O O . ILE A 1 246 ? 22.737 -1.827 -10.409 1.00 85.62 246 ILE A O 1
ATOM 1954 N N . ASN A 1 247 ? 23.905 -0.604 -11.871 1.00 84.44 247 ASN A N 1
ATOM 1955 C CA . ASN A 1 247 ? 24.328 -1.683 -12.750 1.00 84.44 247 ASN A CA 1
ATOM 1956 C C . ASN A 1 247 ? 25.780 -1.477 -13.217 1.00 84.44 247 ASN A C 1
ATOM 1958 O O . ASN A 1 247 ? 26.427 -0.472 -12.913 1.00 84.44 247 ASN A O 1
ATOM 1962 N N . SER A 1 248 ? 26.293 -2.419 -14.008 1.00 81.88 248 SER A N 1
ATOM 1963 C CA . SER A 1 248 ? 27.673 -2.415 -14.517 1.00 81.88 248 SER A CA 1
ATOM 1964 C C . SER A 1 248 ? 28.042 -1.194 -15.371 1.00 81.88 248 SER A C 1
ATOM 1966 O O . SER A 1 248 ? 29.226 -0.913 -15.543 1.00 81.88 248 SER A O 1
ATOM 1968 N N . THR A 1 249 ? 27.066 -0.438 -15.877 1.00 85.25 249 THR A N 1
ATOM 1969 C CA . THR A 1 249 ? 27.302 0.750 -16.716 1.00 85.25 249 THR A CA 1
ATOM 1970 C C . THR A 1 249 ? 27.264 2.063 -15.937 1.00 85.25 249 THR A C 1
ATOM 1972 O O . THR A 1 249 ? 27.776 3.078 -16.409 1.00 85.25 249 THR A O 1
ATOM 1975 N N . ASN A 1 250 ? 26.658 2.068 -14.746 1.00 87.25 250 ASN A N 1
ATOM 1976 C CA . ASN A 1 250 ? 26.410 3.285 -13.975 1.00 87.25 250 ASN A CA 1
ATOM 1977 C C . ASN A 1 250 ? 26.928 3.220 -12.522 1.00 87.25 250 ASN A C 1
ATOM 1979 O O . ASN A 1 250 ? 26.759 4.187 -11.782 1.00 87.25 250 ASN A O 1
ATOM 1983 N N . TRP A 1 251 ? 27.603 2.131 -12.127 1.00 86.12 251 TRP A N 1
ATOM 1984 C CA . TRP A 1 251 ? 28.164 1.927 -10.782 1.00 86.12 251 TRP A CA 1
ATOM 1985 C C . TRP A 1 251 ? 29.144 3.016 -10.333 1.00 86.12 251 TRP A C 1
ATOM 1987 O O . TRP A 1 251 ? 29.323 3.215 -9.135 1.00 86.12 251 TRP A O 1
ATOM 1997 N N . ASN A 1 252 ? 29.782 3.711 -11.277 1.00 89.62 252 ASN A N 1
ATOM 1998 C CA . ASN A 1 252 ? 30.726 4.793 -11.006 1.00 89.62 252 ASN A CA 1
ATOM 1999 C C . ASN A 1 252 ? 30.039 6.149 -10.768 1.00 89.62 252 ASN A C 1
ATOM 2001 O O . ASN A 1 252 ? 30.708 7.120 -10.417 1.00 89.62 252 ASN A O 1
ATOM 2005 N N . LYS A 1 253 ? 28.716 6.245 -10.964 1.00 88.06 253 LYS A N 1
ATOM 2006 C CA . LYS A 1 253 ? 27.960 7.488 -10.800 1.00 88.06 253 LYS A CA 1
ATOM 2007 C C . LYS A 1 253 ? 27.425 7.586 -9.363 1.00 88.06 253 LYS A C 1
ATOM 2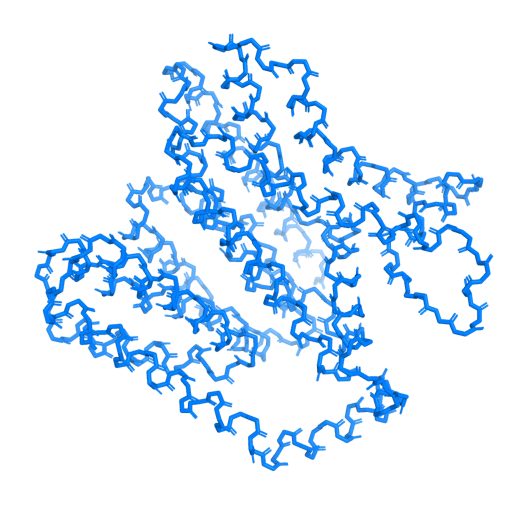009 O O . LYS A 1 253 ? 26.479 6.873 -9.021 1.00 88.06 253 LYS A O 1
ATOM 2014 N N . PRO A 1 254 ? 27.938 8.506 -8.521 1.00 88.00 254 PRO A N 1
ATOM 2015 C CA . PRO A 1 254 ? 27.512 8.620 -7.120 1.00 88.00 254 PRO A CA 1
ATOM 2016 C C . PRO A 1 254 ? 26.024 8.968 -6.967 1.00 88.00 254 PRO A C 1
ATOM 2018 O O . PRO A 1 254 ? 25.400 8.605 -5.973 1.00 88.00 254 PRO A O 1
ATOM 2021 N N . ILE A 1 255 ? 25.431 9.621 -7.972 1.00 86.88 255 ILE A N 1
ATOM 2022 C CA . ILE A 1 255 ? 24.017 10.012 -7.975 1.00 86.88 255 ILE A CA 1
ATOM 2023 C C . ILE A 1 255 ? 23.063 8.822 -7.779 1.00 86.88 255 ILE A C 1
ATOM 2025 O O . ILE A 1 255 ? 22.058 8.970 -7.090 1.00 86.88 255 ILE A O 1
ATOM 2029 N N . ASN A 1 256 ? 23.404 7.632 -8.278 1.00 87.88 256 ASN A N 1
ATOM 2030 C CA . ASN A 1 256 ? 22.529 6.460 -8.185 1.00 87.88 256 ASN A CA 1
ATOM 2031 C C . ASN A 1 256 ? 22.454 5.904 -6.755 1.00 87.88 256 ASN A C 1
ATOM 2033 O O . ASN A 1 256 ? 21.381 5.520 -6.291 1.00 87.88 256 ASN A O 1
ATOM 2037 N N . TYR A 1 257 ? 23.565 5.945 -6.013 1.00 90.75 257 TYR A N 1
ATOM 2038 C CA . TYR A 1 257 ? 23.590 5.584 -4.591 1.00 90.75 257 TYR A CA 1
ATOM 2039 C C . TYR A 1 257 ? 22.850 6.612 -3.734 1.00 90.75 257 TYR A C 1
ATOM 2041 O O . TYR A 1 257 ? 22.163 6.246 -2.778 1.00 90.75 257 TYR A O 1
ATOM 2049 N N . ILE A 1 258 ? 22.955 7.897 -4.092 1.00 91.81 258 ILE A N 1
ATOM 2050 C CA . ILE A 1 258 ? 22.212 8.973 -3.427 1.00 91.81 258 ILE A CA 1
ATOM 2051 C C . ILE A 1 258 ? 20.706 8.757 -3.615 1.00 91.81 258 ILE A C 1
ATOM 2053 O O . ILE A 1 258 ? 19.970 8.805 -2.637 1.00 91.81 258 ILE A O 1
ATOM 2057 N N . ILE A 1 259 ? 20.245 8.453 -4.832 1.00 92.19 259 ILE A N 1
ATOM 2058 C CA . ILE A 1 259 ? 18.823 8.187 -5.114 1.00 92.19 259 ILE A CA 1
ATOM 2059 C C . ILE A 1 259 ? 18.316 6.995 -4.311 1.00 92.19 259 ILE A C 1
ATOM 2061 O O . ILE A 1 259 ? 17.294 7.109 -3.636 1.00 92.19 259 ILE A O 1
ATOM 2065 N N . PHE A 1 260 ? 19.051 5.882 -4.315 1.00 93.25 260 PHE A N 1
ATOM 2066 C CA . PHE A 1 260 ? 18.679 4.713 -3.522 1.00 93.25 260 PHE A CA 1
ATOM 2067 C C . PHE A 1 260 ? 18.585 5.043 -2.022 1.00 93.25 260 PHE A C 1
ATOM 2069 O O . PHE A 1 260 ? 17.621 4.665 -1.353 1.00 93.25 260 PHE A O 1
ATOM 2076 N N . SER A 1 261 ? 19.537 5.823 -1.501 1.00 94.69 261 SER A N 1
ATOM 2077 C CA . SER A 1 261 ? 19.530 6.282 -0.106 1.00 94.69 261 SER A CA 1
ATOM 2078 C C . SER A 1 261 ? 18.333 7.188 0.199 1.00 94.69 261 SER A C 1
ATOM 2080 O O . SER A 1 261 ? 17.716 7.060 1.255 1.00 94.69 261 SER A O 1
ATOM 2082 N N . LEU A 1 262 ? 17.954 8.070 -0.731 1.00 95.75 262 LEU A N 1
ATOM 2083 C CA . LEU A 1 262 ? 16.767 8.919 -0.601 1.00 95.75 262 LEU A CA 1
ATOM 2084 C C . LEU A 1 262 ? 15.478 8.101 -0.627 1.00 95.75 262 LEU A C 1
ATOM 2086 O O . LEU A 1 262 ? 14.570 8.402 0.141 1.00 95.75 262 LEU A O 1
ATOM 2090 N N . TYR A 1 263 ? 15.397 7.047 -1.443 1.00 96.12 263 TYR A N 1
ATOM 2091 C CA . TYR A 1 263 ? 14.266 6.119 -1.417 1.00 96.12 263 TYR A CA 1
ATOM 2092 C C . TYR A 1 263 ? 14.177 5.376 -0.083 1.00 96.12 263 TYR A C 1
ATOM 2094 O O . TYR A 1 263 ? 13.093 5.263 0.485 1.00 96.12 263 TYR A O 1
ATOM 2102 N N . ALA A 1 264 ? 15.297 4.883 0.452 1.00 96.31 264 ALA A N 1
ATOM 2103 C CA . ALA A 1 264 ? 15.339 4.267 1.780 1.00 96.31 264 ALA A CA 1
ATOM 2104 C C . ALA A 1 264 ? 14.872 5.244 2.869 1.00 96.31 264 ALA A C 1
ATOM 2106 O O . ALA A 1 264 ? 13.989 4.913 3.661 1.00 96.31 264 ALA A O 1
ATOM 2107 N N . PHE A 1 265 ? 15.396 6.473 2.865 1.00 97.12 265 PHE A N 1
ATOM 2108 C CA . PHE A 1 265 ? 15.005 7.500 3.828 1.00 97.12 265 PHE A CA 1
ATOM 2109 C C . PHE A 1 265 ? 13.538 7.922 3.665 1.00 97.12 265 PHE A C 1
ATOM 2111 O O . PHE A 1 265 ? 12.843 8.104 4.661 1.00 97.12 265 PHE A O 1
ATOM 2118 N N . PHE A 1 266 ? 13.020 7.981 2.435 1.00 97.25 266 PHE A N 1
ATOM 2119 C CA . PHE A 1 266 ? 11.603 8.210 2.150 1.00 97.25 266 PHE A CA 1
ATOM 2120 C C . PHE A 1 266 ? 10.725 7.165 2.848 1.00 97.25 266 PHE A C 1
ATOM 2122 O O . PHE A 1 266 ? 9.843 7.520 3.626 1.00 97.25 266 PHE A O 1
ATOM 2129 N N . THR A 1 267 ? 11.020 5.878 2.663 1.00 97.81 267 THR A N 1
ATOM 2130 C CA . THR A 1 267 ? 10.257 4.792 3.295 1.00 97.81 267 THR A CA 1
ATOM 2131 C C . THR A 1 267 ? 10.375 4.827 4.820 1.00 97.81 267 THR A C 1
ATOM 2133 O O . THR A 1 267 ? 9.362 4.775 5.521 1.00 97.81 267 THR A O 1
ATOM 2136 N N . ILE A 1 268 ? 11.596 4.964 5.348 1.00 97.69 268 ILE A N 1
ATOM 2137 C CA . ILE A 1 268 ? 11.859 4.984 6.795 1.00 97.69 268 ILE A CA 1
ATOM 2138 C C . ILE A 1 268 ? 11.181 6.185 7.460 1.00 97.69 268 ILE A C 1
ATOM 2140 O O . ILE A 1 268 ? 10.583 6.032 8.521 1.00 97.69 268 ILE A O 1
ATOM 2144 N N . SER A 1 269 ? 11.225 7.364 6.836 1.00 97.81 269 SER A N 1
ATOM 2145 C CA . SER A 1 269 ? 10.608 8.579 7.378 1.00 97.81 269 SER A CA 1
ATOM 2146 C C . SER A 1 269 ? 9.090 8.449 7.516 1.00 97.81 269 SER A C 1
ATOM 2148 O O . SER A 1 269 ? 8.539 8.878 8.531 1.00 97.81 269 SER A O 1
ATOM 2150 N N . ILE A 1 270 ? 8.414 7.787 6.567 1.00 98.06 270 ILE A N 1
ATOM 2151 C CA . ILE A 1 270 ? 6.976 7.502 6.660 1.00 98.06 270 ILE A CA 1
ATOM 2152 C C . ILE A 1 270 ? 6.696 6.522 7.802 1.00 98.06 270 ILE A C 1
ATOM 2154 O O . ILE A 1 270 ? 5.849 6.805 8.647 1.00 98.06 270 ILE A O 1
ATOM 2158 N N . VAL A 1 271 ? 7.425 5.402 7.872 1.00 98.00 271 VAL A N 1
ATOM 2159 C CA . VAL A 1 271 ? 7.258 4.406 8.948 1.00 98.00 271 VAL A CA 1
ATOM 2160 C C . VAL A 1 271 ? 7.464 5.045 10.317 1.00 98.00 271 VAL A C 1
ATOM 2162 O O . VAL A 1 271 ? 6.631 4.887 11.207 1.00 98.00 271 VAL A O 1
ATOM 2165 N N . PHE A 1 272 ? 8.545 5.805 10.474 1.00 96.38 272 PHE A N 1
ATOM 2166 C CA . PHE A 1 272 ? 8.880 6.464 11.727 1.00 96.38 272 PHE A CA 1
ATOM 2167 C C . PHE A 1 272 ? 7.823 7.503 12.124 1.00 96.38 272 PHE A C 1
ATOM 2169 O O . PHE A 1 272 ? 7.406 7.551 13.280 1.00 96.38 272 PHE A O 1
ATOM 2176 N N . SER A 1 273 ? 7.324 8.278 11.155 1.00 96.56 273 SER A N 1
ATOM 2177 C CA . SER A 1 273 ? 6.237 9.237 11.379 1.00 96.56 273 SER A CA 1
ATOM 2178 C C . SER A 1 273 ? 4.951 8.540 11.827 1.00 96.56 273 SER A C 1
ATOM 2180 O O . SER A 1 273 ? 4.312 9.000 12.768 1.00 96.56 273 SER A O 1
ATOM 2182 N N . ILE A 1 274 ? 4.588 7.406 11.214 1.00 96.81 274 ILE A N 1
ATOM 2183 C CA . ILE A 1 274 ? 3.415 6.616 11.621 1.00 96.81 274 ILE A CA 1
ATOM 2184 C C . ILE A 1 274 ? 3.579 6.102 13.052 1.00 96.81 274 ILE A C 1
ATOM 2186 O O . ILE A 1 274 ? 2.660 6.260 13.848 1.00 96.81 274 ILE A O 1
ATOM 2190 N N . ILE A 1 275 ? 4.736 5.527 13.399 1.00 95.94 275 ILE A N 1
ATOM 2191 C CA . ILE A 1 275 ? 4.989 5.017 14.755 1.00 95.94 275 ILE A CA 1
ATOM 2192 C C . ILE A 1 275 ? 4.867 6.143 15.787 1.00 95.94 275 ILE A C 1
ATOM 2194 O O . ILE A 1 275 ? 4.235 5.943 16.819 1.00 95.94 275 ILE A O 1
ATOM 2198 N N . TYR A 1 276 ? 5.417 7.323 15.489 1.00 93.62 276 TYR A N 1
ATOM 2199 C CA . TYR A 1 276 ? 5.363 8.484 16.377 1.00 93.62 276 TYR A CA 1
ATOM 2200 C C . TYR A 1 276 ? 3.932 8.970 16.644 1.00 93.62 276 TYR A C 1
ATOM 2202 O O . TYR A 1 276 ? 3.631 9.370 17.766 1.00 93.62 276 TYR A O 1
ATOM 2210 N N . ILE A 1 277 ? 3.046 8.927 15.640 1.00 92.94 277 ILE A N 1
ATOM 2211 C CA . ILE A 1 277 ? 1.661 9.416 15.753 1.00 92.94 277 ILE A CA 1
ATOM 2212 C C . ILE A 1 277 ? 0.876 8.675 16.845 1.00 92.94 277 ILE A C 1
ATOM 2214 O O . ILE A 1 277 ? 0.112 9.313 17.564 1.00 92.94 277 ILE A O 1
ATOM 2218 N N . PHE A 1 278 ? 1.091 7.373 17.037 1.00 92.50 278 PHE A N 1
ATOM 2219 C CA . PHE A 1 278 ? 0.378 6.597 18.059 1.00 92.50 278 PHE A CA 1
ATOM 2220 C C . PHE A 1 278 ? 1.057 6.685 19.428 1.00 92.50 278 PHE A C 1
ATOM 2222 O O . PHE A 1 278 ? 2.279 6.777 19.520 1.00 92.50 278 PHE A O 1
ATOM 2229 N N . ASP A 1 279 ? 0.268 6.687 20.502 1.00 89.25 279 ASP A N 1
ATOM 2230 C CA . ASP A 1 279 ? 0.803 6.727 21.873 1.00 89.25 279 ASP A CA 1
ATOM 2231 C C . ASP A 1 279 ? 1.399 5.382 22.302 1.00 89.25 279 ASP A C 1
ATOM 2233 O O . ASP A 1 279 ? 2.459 5.331 22.924 1.00 89.25 279 ASP A O 1
ATOM 2237 N N . ASP A 1 280 ? 0.749 4.277 21.927 1.00 91.00 280 ASP A N 1
ATOM 2238 C CA . ASP A 1 280 ? 1.296 2.933 22.109 1.00 91.00 280 ASP A CA 1
ATOM 2239 C C . ASP A 1 280 ? 2.214 2.587 20.929 1.00 91.00 280 ASP A C 1
ATOM 2241 O O . ASP A 1 280 ? 1.755 2.381 19.799 1.00 91.00 280 ASP A O 1
ATOM 2245 N N . ILE A 1 281 ? 3.514 2.463 21.209 1.00 91.25 281 ILE A N 1
ATOM 2246 C CA . ILE A 1 281 ? 4.537 2.093 20.223 1.00 91.25 281 ILE A CA 1
ATOM 2247 C C . ILE A 1 281 ? 4.228 0.766 19.524 1.00 91.25 281 ILE A C 1
ATOM 2249 O O . ILE A 1 281 ? 4.569 0.593 18.355 1.00 91.25 281 ILE A O 1
ATOM 2253 N N . SER A 1 282 ? 3.547 -0.162 20.197 1.00 89.62 282 SER A N 1
ATOM 2254 C CA . SER A 1 282 ? 3.147 -1.448 19.625 1.00 89.62 282 SER A CA 1
ATOM 2255 C C . SER A 1 282 ? 2.083 -1.241 18.551 1.00 89.62 282 SER A C 1
ATOM 2257 O O . SER A 1 282 ? 2.180 -1.800 17.460 1.00 89.62 282 SER A O 1
ATOM 2259 N N . VAL A 1 283 ? 1.090 -0.390 18.833 1.00 91.25 283 VAL A N 1
ATOM 2260 C CA . VAL A 1 283 ? 0.038 -0.024 17.874 1.00 91.25 283 VAL A CA 1
ATOM 2261 C C . VAL A 1 283 ? 0.644 0.752 16.708 1.00 91.25 283 VAL A C 1
ATOM 2263 O O . VAL A 1 283 ? 0.358 0.430 15.554 1.00 91.25 283 VAL A O 1
ATOM 2266 N N . GLY A 1 284 ? 1.529 1.713 16.983 1.00 94.38 284 GLY A N 1
ATOM 2267 C CA . GLY A 1 284 ? 2.260 2.442 15.949 1.00 94.38 284 GLY A CA 1
ATOM 2268 C C . GLY A 1 284 ? 3.098 1.524 15.059 1.00 94.38 284 GLY A C 1
ATOM 2269 O O . GLY A 1 284 ? 3.053 1.645 13.835 1.00 94.38 284 GLY A O 1
ATOM 2270 N N . SER A 1 285 ? 3.787 0.546 15.650 1.00 94.06 285 SER A N 1
ATOM 2271 C CA . SER A 1 285 ? 4.611 -0.431 14.926 1.00 94.06 285 SER A CA 1
ATOM 2272 C C . SER A 1 285 ? 3.782 -1.307 13.992 1.00 94.06 285 SER A C 1
ATOM 2274 O O . SER A 1 285 ? 4.190 -1.519 12.853 1.00 94.06 285 SER A O 1
ATOM 2276 N N . VAL A 1 286 ? 2.593 -1.755 14.411 1.00 94.25 286 VAL A N 1
ATOM 2277 C CA . VAL A 1 286 ? 1.676 -2.509 13.535 1.00 94.25 286 VAL A CA 1
ATOM 2278 C C . VAL A 1 286 ? 1.267 -1.672 12.319 1.00 94.25 286 VAL A C 1
ATOM 2280 O O . VAL A 1 286 ? 1.308 -2.164 11.193 1.00 94.25 286 VAL A O 1
ATOM 2283 N N . HIS A 1 287 ? 0.931 -0.392 12.503 1.00 95.56 287 HIS A N 1
ATOM 2284 C CA . HIS A 1 287 ? 0.568 0.488 11.385 1.00 95.56 287 HIS A CA 1
ATOM 2285 C C . HIS A 1 287 ? 1.768 0.837 10.490 1.00 95.56 287 HIS A C 1
ATOM 2287 O O . HIS A 1 287 ? 1.622 0.900 9.269 1.00 95.56 287 HIS A O 1
ATOM 2293 N N . GLY A 1 288 ? 2.965 0.982 11.064 1.00 96.88 288 GLY A N 1
ATOM 2294 C CA . GLY A 1 288 ? 4.213 1.112 10.309 1.00 96.88 288 GLY A CA 1
ATOM 2295 C C . GLY A 1 288 ? 4.518 -0.134 9.468 1.00 96.88 288 GLY A C 1
ATOM 2296 O O . GLY A 1 288 ? 4.860 -0.019 8.291 1.00 96.88 288 GLY A O 1
ATOM 2297 N N . MET A 1 289 ? 4.312 -1.333 10.022 1.00 96.00 289 MET A N 1
ATOM 2298 C CA . MET A 1 289 ? 4.444 -2.599 9.291 1.00 96.00 289 MET A CA 1
ATOM 2299 C C . MET A 1 289 ? 3.403 -2.731 8.176 1.00 96.00 289 MET A C 1
ATOM 2301 O O . MET A 1 289 ? 3.747 -3.170 7.081 1.00 96.00 289 MET A O 1
ATOM 2305 N N . LEU A 1 290 ? 2.157 -2.300 8.394 1.00 96.56 290 LEU A N 1
ATOM 2306 C CA . LEU A 1 290 ? 1.132 -2.260 7.344 1.00 96.56 290 LEU A CA 1
ATOM 2307 C C . LEU A 1 290 ? 1.532 -1.330 6.186 1.00 96.56 290 LEU A C 1
ATOM 2309 O O . LEU A 1 290 ? 1.274 -1.657 5.025 1.00 96.56 290 LEU A O 1
ATOM 2313 N N . PHE A 1 291 ? 2.208 -0.209 6.467 1.00 97.75 291 PHE A N 1
ATOM 2314 C CA . PHE A 1 291 ? 2.776 0.634 5.412 1.00 97.75 291 PHE A CA 1
ATOM 2315 C C . PHE A 1 291 ? 3.894 -0.089 4.654 1.00 97.75 291 PHE A C 1
ATOM 2317 O O . PHE A 1 291 ? 3.884 -0.096 3.424 1.00 97.75 291 PHE A O 1
ATOM 2324 N N . LEU A 1 292 ? 4.805 -0.777 5.348 1.00 97.44 292 LEU A N 1
ATOM 2325 C CA . LEU A 1 292 ? 5.821 -1.603 4.686 1.00 97.44 292 LEU A CA 1
ATOM 2326 C C . LEU A 1 292 ? 5.194 -2.710 3.826 1.00 97.44 292 LEU A C 1
ATOM 2328 O O . LEU A 1 292 ? 5.663 -2.947 2.718 1.00 97.44 292 LEU A O 1
ATOM 2332 N N . CYS A 1 293 ? 4.088 -3.321 4.262 1.00 96.44 293 CYS A N 1
ATOM 2333 C CA . CYS A 1 293 ? 3.325 -4.270 3.444 1.00 96.44 293 CYS A CA 1
ATOM 2334 C C . CYS A 1 293 ? 2.800 -3.623 2.156 1.00 96.44 293 CYS A C 1
ATOM 2336 O O . CYS A 1 293 ? 2.819 -4.256 1.103 1.00 96.44 293 CYS A O 1
ATOM 2338 N N . SER A 1 294 ? 2.377 -2.354 2.213 1.00 95.69 294 SER A N 1
ATOM 2339 C CA . SER A 1 294 ? 1.946 -1.603 1.026 1.00 95.69 294 SER A CA 1
ATOM 2340 C C . SER A 1 294 ? 3.082 -1.360 0.023 1.00 95.69 294 SER A C 1
ATOM 2342 O O . SER A 1 294 ? 2.837 -1.339 -1.181 1.00 95.69 294 SER A O 1
ATOM 2344 N N . VAL A 1 295 ? 4.326 -1.229 0.488 1.00 96.62 295 VAL A N 1
ATOM 2345 C CA . VAL A 1 295 ? 5.507 -1.140 -0.385 1.00 96.62 295 VAL A CA 1
ATOM 2346 C C . VAL A 1 295 ? 5.839 -2.528 -0.940 1.00 96.62 295 VAL A C 1
ATOM 2348 O O . VAL A 1 295 ? 5.943 -2.707 -2.153 1.00 96.62 295 VAL A O 1
ATOM 2351 N N . LEU A 1 296 ? 5.911 -3.534 -0.065 1.00 95.56 296 LEU A N 1
ATOM 2352 C CA . LEU A 1 296 ? 6.265 -4.909 -0.418 1.00 95.56 296 LEU A CA 1
ATOM 2353 C C . LEU A 1 296 ? 5.311 -5.524 -1.449 1.00 95.56 296 LEU A C 1
ATOM 2355 O O . LEU A 1 296 ? 5.773 -6.157 -2.394 1.00 95.56 296 LEU A O 1
ATOM 2359 N N . VAL A 1 297 ? 4.000 -5.286 -1.345 1.00 94.69 297 VAL A N 1
ATOM 2360 C CA . VAL A 1 297 ? 3.028 -5.838 -2.305 1.00 94.69 297 VAL A CA 1
ATOM 2361 C C . VAL A 1 297 ? 3.271 -5.357 -3.743 1.00 94.69 297 VAL A C 1
ATOM 2363 O O . VAL A 1 297 ? 3.066 -6.108 -4.700 1.00 94.69 297 VAL A O 1
ATOM 2366 N N . ARG A 1 298 ? 3.765 -4.124 -3.925 1.00 93.75 298 ARG A N 1
ATOM 2367 C CA . ARG A 1 298 ? 4.156 -3.621 -5.249 1.00 93.75 298 ARG A CA 1
ATOM 2368 C C . ARG A 1 298 ? 5.538 -4.112 -5.665 1.00 93.75 298 ARG A C 1
ATOM 2370 O O . ARG A 1 298 ? 5.729 -4.394 -6.850 1.00 93.75 298 ARG A O 1
ATOM 2377 N N . MET A 1 299 ? 6.459 -4.265 -4.712 1.00 94.06 299 MET A N 1
ATOM 2378 C CA . MET A 1 299 ? 7.799 -4.804 -4.961 1.00 94.06 299 MET A CA 1
ATOM 2379 C C . MET A 1 299 ? 7.782 -6.223 -5.528 1.00 94.06 299 MET A C 1
ATOM 2381 O O . MET A 1 299 ? 8.681 -6.564 -6.287 1.00 94.06 299 MET A O 1
ATOM 2385 N N . ILE A 1 300 ? 6.765 -7.033 -5.212 1.00 92.50 300 ILE A N 1
ATOM 2386 C CA . ILE A 1 300 ? 6.620 -8.408 -5.731 1.00 92.50 300 ILE A CA 1
ATOM 2387 C C . ILE A 1 300 ? 6.625 -8.453 -7.260 1.00 92.50 300 ILE A C 1
ATOM 2389 O O . ILE A 1 300 ? 7.117 -9.410 -7.844 1.00 92.50 300 ILE A O 1
ATOM 2393 N N . ILE A 1 301 ? 6.165 -7.397 -7.931 1.00 91.00 301 ILE A N 1
ATOM 2394 C CA . ILE A 1 301 ? 6.211 -7.313 -9.396 1.00 91.00 301 ILE A CA 1
ATOM 2395 C C . ILE A 1 301 ? 7.655 -7.286 -9.926 1.00 91.00 301 ILE A C 1
ATOM 2397 O O . ILE A 1 301 ? 7.872 -7.608 -11.085 1.00 91.00 301 ILE A O 1
ATOM 2401 N N . GLY A 1 302 ? 8.659 -6.983 -9.095 1.00 91.06 302 GLY A N 1
ATOM 2402 C CA . GLY A 1 302 ? 10.074 -7.173 -9.438 1.00 91.06 302 GLY A CA 1
ATOM 2403 C C . GLY A 1 302 ? 10.439 -8.632 -9.744 1.00 91.06 302 GLY A C 1
ATOM 2404 O O . GLY A 1 302 ? 11.442 -8.885 -10.404 1.00 91.06 302 GLY A O 1
ATOM 2405 N N . PHE A 1 303 ? 9.604 -9.591 -9.328 1.00 90.56 303 PHE A N 1
ATOM 2406 C CA . PHE A 1 303 ? 9.695 -11.007 -9.691 1.00 90.56 303 PHE A CA 1
ATOM 2407 C C . PHE A 1 303 ? 8.912 -11.367 -10.965 1.00 90.56 303 PHE A C 1
ATOM 2409 O O . PHE A 1 303 ? 8.839 -12.544 -11.314 1.00 90.56 303 PHE A O 1
ATOM 2416 N N . SER A 1 304 ? 8.377 -10.379 -11.688 1.00 90.56 304 SER A N 1
ATOM 2417 C CA . SER A 1 304 ? 7.732 -10.550 -12.990 1.00 90.56 304 SER A CA 1
ATOM 2418 C C . SER A 1 304 ? 8.509 -9.797 -14.083 1.00 90.56 304 SER A C 1
ATOM 2420 O O . SER A 1 304 ? 8.899 -8.645 -13.870 1.00 90.56 304 SER A O 1
ATOM 2422 N N . PRO A 1 305 ? 8.669 -10.380 -15.287 1.00 88.44 305 PRO A N 1
ATOM 2423 C CA . PRO A 1 305 ? 9.245 -9.684 -16.442 1.00 88.44 305 PRO A CA 1
ATOM 2424 C C . PRO A 1 305 ? 8.431 -8.454 -16.878 1.00 88.44 305 PRO A C 1
ATOM 2426 O O . PRO A 1 305 ? 8.941 -7.578 -17.570 1.00 88.44 305 PRO A O 1
ATOM 2429 N N . THR A 1 306 ? 7.170 -8.341 -16.445 1.00 86.88 306 THR A N 1
ATOM 2430 C CA . THR A 1 306 ? 6.274 -7.226 -16.797 1.00 86.88 306 THR A CA 1
ATOM 2431 C C . THR A 1 306 ? 6.483 -5.966 -15.953 1.00 86.88 306 THR A C 1
ATOM 2433 O O . THR A 1 306 ? 5.660 -5.049 -16.010 1.00 86.88 306 THR A O 1
ATOM 2436 N N . LEU A 1 307 ? 7.567 -5.887 -15.171 1.00 85.81 307 LEU A N 1
ATOM 2437 C CA . LEU A 1 307 ? 7.822 -4.820 -14.198 1.00 85.81 307 LEU A CA 1
ATOM 2438 C C . LEU A 1 307 ? 7.568 -3.406 -14.735 1.00 85.81 307 LEU A C 1
ATOM 2440 O O . LEU A 1 307 ? 6.905 -2.603 -14.070 1.00 85.81 307 LEU A O 1
ATOM 2444 N N . TYR A 1 308 ? 8.067 -3.131 -15.940 1.00 82.25 308 TYR A N 1
ATOM 2445 C CA . TYR A 1 308 ? 7.944 -1.835 -16.606 1.00 82.25 308 TYR A CA 1
ATOM 2446 C C . TYR A 1 308 ? 6.686 -1.713 -17.479 1.00 82.25 308 TYR A C 1
ATOM 2448 O O . TYR A 1 308 ? 6.183 -0.609 -17.663 1.00 82.25 308 TYR A O 1
ATOM 2456 N N . ALA A 1 309 ? 6.131 -2.830 -17.961 1.00 78.19 309 ALA A N 1
ATOM 2457 C CA . ALA A 1 309 ? 4.926 -2.859 -18.798 1.00 78.19 309 ALA A CA 1
ATOM 2458 C C . ALA A 1 309 ? 3.621 -2.722 -17.988 1.00 78.19 309 ALA A C 1
ATOM 2460 O O . ALA A 1 309 ? 2.581 -2.302 -18.502 1.00 78.19 309 ALA A O 1
ATOM 2461 N N . SER A 1 310 ? 3.654 -3.095 -16.705 1.00 71.50 310 SER A N 1
ATOM 2462 C CA . SER A 1 310 ? 2.472 -3.130 -15.839 1.00 71.50 310 SER A CA 1
ATOM 2463 C C . SER A 1 310 ? 2.153 -1.830 -15.096 1.00 71.50 310 SER A C 1
ATOM 2465 O O . SER A 1 310 ? 1.188 -1.788 -14.328 1.00 71.50 310 SER A O 1
ATOM 2467 N N . GLU A 1 311 ? 2.913 -0.766 -15.377 1.00 74.25 311 GLU A N 1
ATOM 2468 C CA . GLU A 1 311 ? 2.657 0.641 -15.033 1.00 74.25 311 GLU A CA 1
ATOM 2469 C C . GLU A 1 311 ? 1.914 0.858 -13.691 1.00 74.25 311 GLU A C 1
ATOM 2471 O O . GLU A 1 311 ? 2.385 0.420 -12.637 1.00 74.25 311 GLU A O 1
ATOM 2476 N N . ARG A 1 312 ? 0.760 1.548 -13.718 1.00 82.75 312 ARG A N 1
ATOM 2477 C CA . ARG A 1 312 ? 0.022 2.042 -12.541 1.00 82.75 312 ARG A CA 1
ATOM 2478 C C . ARG A 1 312 ? -0.908 1.021 -11.902 1.00 82.75 312 ARG A C 1
ATOM 2480 O O . ARG A 1 312 ? -1.086 1.027 -10.688 1.00 82.75 312 ARG A O 1
ATOM 2487 N N . ARG A 1 313 ? -1.483 0.105 -12.689 1.00 86.50 313 ARG A N 1
ATOM 2488 C CA . ARG A 1 313 ? -2.489 -0.867 -12.208 1.00 86.50 313 ARG A CA 1
ATOM 2489 C C . ARG A 1 313 ? -1.985 -1.738 -11.053 1.00 86.50 313 ARG A C 1
ATOM 2491 O O . ARG A 1 313 ? -2.737 -2.061 -10.140 1.00 86.50 313 ARG A O 1
ATOM 2498 N N . THR A 1 314 ? -0.691 -2.031 -11.044 1.00 90.31 314 THR A N 1
ATOM 2499 C CA . THR A 1 314 ? -0.004 -2.831 -10.019 1.00 90.31 314 THR A CA 1
ATOM 2500 C C . THR A 1 314 ? 0.095 -2.148 -8.651 1.00 90.31 314 THR A C 1
ATOM 2502 O O . THR A 1 314 ? 0.372 -2.825 -7.660 1.00 90.31 314 THR A O 1
ATOM 2505 N N . PHE A 1 315 ? -0.169 -0.837 -8.558 1.00 93.00 315 PHE A N 1
ATOM 2506 C CA . PHE A 1 315 ? -0.288 -0.108 -7.288 1.00 93.00 315 PHE A CA 1
ATOM 2507 C C . PHE A 1 315 ? -1.655 -0.286 -6.614 1.00 93.00 315 PHE A C 1
ATOM 2509 O O . PHE A 1 315 ? -1.828 0.177 -5.489 1.00 93.00 315 PHE A O 1
ATOM 2516 N N . CYS A 1 316 ? -2.625 -0.956 -7.251 1.00 93.62 316 CYS A N 1
ATOM 2517 C CA . CYS A 1 316 ? -3.987 -1.114 -6.729 1.00 93.62 316 CYS A CA 1
ATOM 2518 C C . CYS A 1 316 ? -4.013 -1.577 -5.262 1.00 93.62 316 CYS A C 1
ATOM 2520 O O . CYS A 1 316 ? -4.635 -0.936 -4.414 1.00 93.62 316 CYS A O 1
ATOM 2522 N N . PHE A 1 317 ? -3.267 -2.636 -4.940 1.00 95.25 317 PHE A N 1
ATOM 2523 C CA . PHE A 1 317 ? -3.218 -3.193 -3.588 1.00 95.25 317 PHE A CA 1
ATOM 2524 C C . PHE A 1 317 ? -2.468 -2.295 -2.599 1.00 95.25 317 PHE A C 1
ATOM 2526 O O . PHE A 1 317 ? -2.922 -2.114 -1.469 1.00 95.25 317 PHE A O 1
ATOM 2533 N N . SER A 1 318 ? -1.374 -1.663 -3.033 1.00 95.44 318 SER A N 1
ATOM 2534 C CA . SER A 1 318 ? -0.653 -0.662 -2.241 1.00 95.44 318 SER A CA 1
ATOM 2535 C C . SER A 1 318 ? -1.552 0.516 -1.877 1.00 95.44 318 SER A C 1
ATOM 2537 O O . SER A 1 318 ? -1.612 0.911 -0.716 1.00 95.44 318 SER A O 1
ATOM 2539 N N . TYR A 1 319 ? -2.308 1.043 -2.841 1.00 94.69 319 TYR A N 1
ATOM 2540 C CA . TYR A 1 319 ? -3.258 2.129 -2.618 1.00 94.69 319 TYR A CA 1
ATOM 2541 C C . TYR A 1 319 ? -4.430 1.708 -1.733 1.00 94.69 319 TYR A C 1
ATOM 2543 O O . TYR A 1 319 ? -4.861 2.502 -0.902 1.00 94.69 319 TYR A O 1
ATOM 2551 N N . GLY A 1 320 ? -4.898 0.462 -1.824 1.00 94.75 320 GLY A N 1
ATOM 2552 C CA . GLY A 1 320 ? -5.872 -0.080 -0.877 1.00 94.75 320 GLY A CA 1
ATOM 2553 C C . GLY A 1 320 ? -5.371 -0.063 0.573 1.00 94.75 320 GLY A C 1
ATOM 2554 O O . GLY A 1 320 ? -6.098 0.350 1.477 1.00 94.75 320 GLY A O 1
ATOM 2555 N N . MET A 1 321 ? -4.106 -0.431 0.792 1.00 95.69 321 MET A N 1
ATOM 2556 C CA . MET A 1 321 ? -3.468 -0.376 2.114 1.00 95.69 321 MET A CA 1
ATOM 2557 C C . MET A 1 321 ? -3.234 1.059 2.596 1.00 95.69 321 MET A C 1
ATOM 2559 O O . MET A 1 321 ? -3.516 1.374 3.752 1.00 95.69 321 MET A O 1
ATOM 2563 N N . VAL A 1 322 ? -2.779 1.949 1.712 1.00 96.19 322 VAL A N 1
ATOM 2564 C CA . VAL A 1 322 ? -2.635 3.384 2.007 1.00 96.19 322 VAL A CA 1
ATOM 2565 C C . VAL A 1 322 ? -3.983 4.001 2.376 1.00 96.19 322 VAL A C 1
ATOM 2567 O O . VAL A 1 322 ? -4.056 4.766 3.333 1.00 96.19 322 VAL A O 1
ATOM 2570 N N . LEU A 1 323 ? -5.064 3.640 1.679 1.00 95.19 323 LEU A N 1
ATOM 2571 C CA . LEU A 1 323 ? -6.416 4.086 2.006 1.00 95.19 323 LEU A CA 1
ATOM 2572 C C . LEU A 1 323 ? -6.831 3.626 3.408 1.00 95.19 323 LEU A C 1
ATOM 2574 O O . LEU A 1 323 ? -7.338 4.430 4.190 1.00 95.19 323 LEU A O 1
ATOM 2578 N N . TYR A 1 324 ? -6.602 2.354 3.744 1.00 95.25 324 TYR A N 1
ATOM 2579 C CA . TYR A 1 324 ? -6.870 1.841 5.087 1.00 95.25 324 TYR A CA 1
ATOM 2580 C C . TYR A 1 324 ? -6.090 2.624 6.154 1.00 95.25 324 TYR A C 1
ATOM 2582 O O . TYR A 1 324 ? -6.683 3.094 7.126 1.00 95.25 324 TYR A O 1
ATOM 2590 N N . LEU A 1 325 ? -4.786 2.832 5.950 1.00 96.19 325 LEU A N 1
ATOM 2591 C CA . LEU A 1 325 ? -3.943 3.600 6.869 1.00 96.19 325 LEU A CA 1
ATOM 2592 C C . LEU A 1 325 ? -4.409 5.049 7.001 1.00 96.19 325 LEU A C 1
ATOM 2594 O O . LEU A 1 325 ? -4.491 5.559 8.114 1.00 96.19 325 LEU A O 1
ATOM 2598 N N . LEU A 1 326 ? -4.781 5.694 5.896 1.00 94.62 326 LEU A N 1
ATOM 2599 C CA . LEU A 1 326 ? -5.349 7.038 5.898 1.00 94.62 326 LEU A CA 1
ATOM 2600 C C . LEU A 1 326 ? -6.605 7.111 6.778 1.00 94.62 326 LEU A C 1
ATOM 2602 O O . LEU A 1 326 ? -6.743 8.038 7.570 1.00 94.62 326 LEU A O 1
ATOM 2606 N N . ILE A 1 327 ? -7.498 6.121 6.699 1.00 92.75 327 ILE A N 1
ATOM 2607 C CA . ILE A 1 327 ? -8.702 6.066 7.541 1.00 92.75 327 ILE A CA 1
ATOM 2608 C C . ILE A 1 327 ? -8.338 5.944 9.025 1.00 92.75 327 ILE A C 1
ATOM 2610 O O . ILE A 1 327 ? -8.931 6.635 9.857 1.00 92.75 327 ILE A O 1
ATOM 2614 N N . VAL A 1 328 ? -7.374 5.083 9.370 1.00 92.88 328 VAL A N 1
ATOM 2615 C CA . VAL A 1 328 ? -6.916 4.934 10.759 1.00 92.88 328 VAL A CA 1
ATOM 2616 C C . VAL A 1 328 ? -6.295 6.238 11.261 1.00 92.88 328 VAL A C 1
ATOM 2618 O O . VAL A 1 328 ? -6.666 6.713 12.331 1.00 92.88 328 VAL A O 1
ATOM 2621 N N . LEU A 1 329 ? -5.409 6.856 10.480 1.00 91.81 329 LEU A N 1
ATOM 2622 C CA . LEU A 1 329 ? -4.761 8.114 10.848 1.00 91.81 329 LEU A CA 1
ATOM 2623 C C . LEU A 1 329 ? -5.768 9.253 11.006 1.00 91.81 329 LEU A C 1
ATOM 2625 O O . LEU A 1 329 ? -5.638 10.054 11.921 1.00 91.81 329 LEU A O 1
ATOM 2629 N N . LEU A 1 330 ? -6.808 9.315 10.171 1.00 88.31 330 LEU A N 1
ATOM 2630 C CA . LEU A 1 330 ? -7.885 10.296 10.324 1.00 88.31 330 LEU A CA 1
ATOM 2631 C C . LEU A 1 330 ? -8.719 10.060 11.586 1.00 88.31 330 LEU A C 1
ATOM 2633 O O . LEU A 1 330 ? -9.229 11.014 12.176 1.00 88.31 330 LEU A O 1
ATOM 2637 N N . LYS A 1 331 ? -8.873 8.806 12.015 1.00 86.81 331 LYS A N 1
ATOM 2638 C CA . LYS A 1 331 ? -9.507 8.493 13.297 1.00 86.81 331 LYS A CA 1
ATOM 2639 C C . LYS A 1 331 ? -8.639 8.966 14.460 1.00 86.81 331 LYS A C 1
ATOM 2641 O O . LYS A 1 331 ? -9.182 9.590 15.365 1.00 86.81 331 LYS A O 1
ATOM 2646 N N . GLU A 1 332 ? -7.332 8.733 14.392 1.00 85.88 332 GLU A N 1
ATOM 2647 C CA . GLU A 1 332 ? -6.369 9.214 15.389 1.00 85.88 332 GLU A CA 1
ATOM 2648 C C . GLU A 1 332 ? -6.351 10.747 15.444 1.00 85.88 332 GLU A C 1
ATOM 2650 O O . GLU A 1 332 ? -6.522 11.348 16.498 1.00 85.88 332 GLU A O 1
ATOM 2655 N N . MET A 1 333 ? -6.320 11.396 14.279 1.00 80.56 333 MET A N 1
ATOM 2656 C CA . MET A 1 333 ? -6.444 12.846 14.137 1.00 80.56 333 MET A CA 1
ATOM 2657 C C . MET A 1 333 ? -7.707 13.381 14.830 1.00 80.56 333 MET A C 1
ATOM 2659 O O . MET A 1 333 ? -7.677 14.393 15.520 1.00 80.56 333 MET A O 1
ATOM 2663 N N . ARG A 1 334 ? -8.850 12.701 14.701 1.00 75.88 334 ARG A N 1
ATOM 2664 C CA . ARG A 1 334 ? -10.086 13.122 15.385 1.00 75.88 334 ARG A CA 1
ATOM 2665 C C . ARG A 1 334 ? -10.019 13.005 16.905 1.00 75.88 334 ARG A C 1
ATOM 2667 O O . ARG A 1 334 ? -10.855 13.621 17.565 1.00 75.88 334 ARG A O 1
ATOM 2674 N N . LEU A 1 335 ? -9.099 12.218 17.449 1.00 70.19 335 LEU A N 1
ATOM 2675 C CA . LEU A 1 335 ? -8.851 12.160 18.885 1.00 70.19 335 LEU A CA 1
ATOM 2676 C C . LEU A 1 335 ? -7.949 13.319 19.327 1.00 70.19 335 LEU A C 1
ATOM 2678 O O . LEU A 1 335 ? -8.203 13.895 20.378 1.00 70.19 335 LEU A O 1
ATOM 2682 N N . SER A 1 336 ? -6.971 13.709 18.504 1.00 70.19 336 SER A N 1
ATOM 2683 C CA . SER A 1 336 ? -5.991 14.753 18.846 1.00 70.19 336 SER A CA 1
ATOM 2684 C C . SER A 1 336 ? -6.441 16.196 18.563 1.00 70.19 336 SER A C 1
ATOM 2686 O O . SER A 1 336 ? -5.941 17.127 19.186 1.00 70.19 336 SER A O 1
ATOM 2688 N N . PHE A 1 337 ? -7.349 16.424 17.609 1.00 73.88 337 PHE A N 1
ATOM 2689 C CA . PHE A 1 337 ? -7.771 17.776 17.205 1.00 73.88 337 PHE A CA 1
ATOM 2690 C C . PHE A 1 337 ? -9.002 18.283 17.976 1.00 73.88 337 PHE A C 1
ATOM 2692 O O . PHE A 1 337 ? -9.803 17.499 18.484 1.00 73.88 337 PHE A O 1
ATOM 2699 N N . SER A 1 338 ? -9.203 19.605 18.020 1.00 74.69 338 SER A N 1
ATOM 2700 C CA . SER A 1 338 ? -10.420 20.218 18.580 1.00 74.69 338 SER A CA 1
ATOM 2701 C C . SER A 1 338 ? -11.646 19.987 17.682 1.00 74.69 338 SER A C 1
ATOM 2703 O O . SER A 1 338 ? -11.522 19.763 16.476 1.00 74.69 338 SER A O 1
ATOM 2705 N N . ASP A 1 339 ? -12.865 20.063 18.228 1.00 75.38 339 ASP A N 1
ATOM 2706 C CA . ASP A 1 339 ? -14.095 19.813 17.450 1.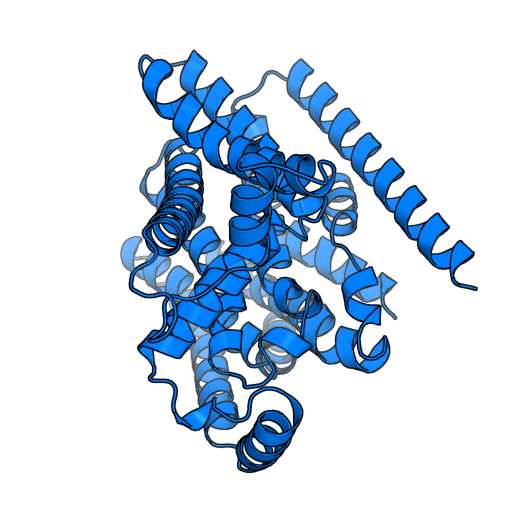00 75.38 339 ASP A CA 1
ATOM 2707 C C . ASP A 1 339 ? -14.285 20.782 16.269 1.00 75.38 339 ASP A C 1
ATOM 2709 O O . ASP A 1 339 ? -14.819 20.401 15.221 1.00 75.38 339 ASP A O 1
ATOM 2713 N N . TYR A 1 340 ? -13.785 22.013 16.393 1.00 76.31 340 TYR A N 1
ATOM 2714 C CA . TYR A 1 340 ? -13.761 22.983 15.298 1.00 76.31 340 TYR A CA 1
ATOM 2715 C C . TYR A 1 340 ? -12.844 22.530 14.150 1.00 76.31 340 TYR A C 1
ATOM 2717 O O . TYR A 1 340 ? -13.254 22.508 12.985 1.00 76.31 340 TYR A O 1
ATOM 2725 N N . GLU A 1 341 ? -11.620 22.106 14.472 1.00 73.69 341 GLU A N 1
ATOM 2726 C CA . GLU A 1 341 ? -10.645 21.616 13.491 1.00 73.69 341 GLU A CA 1
ATOM 2727 C C . GLU A 1 341 ? -11.126 20.329 12.809 1.00 73.69 341 GLU A C 1
ATOM 2729 O O . GLU A 1 341 ? -10.980 20.194 11.592 1.00 73.69 341 GLU A O 1
ATOM 2734 N N . LYS A 1 342 ? -11.794 19.432 13.551 1.00 68.44 342 LYS A N 1
ATOM 2735 C CA . LYS A 1 342 ? -12.433 18.219 13.004 1.00 68.44 342 LYS A CA 1
ATOM 2736 C C . LYS A 1 342 ? -13.481 18.547 11.946 1.00 68.44 342 LYS A C 1
ATOM 2738 O O . LYS A 1 342 ? -13.554 17.889 10.907 1.00 68.44 342 LYS A O 1
ATOM 2743 N N . LYS A 1 343 ? -14.321 19.553 12.207 1.00 70.00 343 LYS A N 1
ATOM 2744 C CA . LYS A 1 343 ? -15.380 19.956 11.277 1.00 70.00 343 LYS A CA 1
ATOM 2745 C C . LYS A 1 343 ? -14.776 20.568 10.008 1.00 70.00 343 LYS A C 1
ATOM 2747 O O . LYS A 1 343 ? -15.179 20.214 8.901 1.00 70.00 343 LYS A O 1
ATOM 2752 N N . ARG A 1 344 ? -13.754 21.417 10.161 1.00 71.88 344 ARG A N 1
ATOM 2753 C CA . ARG A 1 344 ? -13.027 22.046 9.046 1.00 71.88 344 ARG A CA 1
ATOM 2754 C C . ARG A 1 344 ? -12.283 21.028 8.174 1.00 71.88 344 ARG A C 1
ATOM 2756 O O . ARG A 1 344 ? -12.388 21.103 6.951 1.00 71.88 344 ARG A O 1
ATOM 2763 N N . SER A 1 345 ? -11.570 20.070 8.769 1.00 66.75 345 SER A N 1
ATOM 2764 C CA . SER A 1 345 ? -10.841 19.033 8.022 1.00 66.75 345 SER A CA 1
ATOM 2765 C C . SER A 1 345 ? -11.786 18.105 7.255 1.00 66.75 345 SER A C 1
ATOM 2767 O O . SER A 1 345 ? -11.512 17.763 6.105 1.00 66.75 345 SER A O 1
ATOM 2769 N N . GLY A 1 346 ? -12.945 17.775 7.836 1.00 67.06 346 GLY A N 1
ATOM 2770 C CA . GLY A 1 346 ? -13.999 17.019 7.160 1.00 67.06 346 GLY A CA 1
ATOM 2771 C C . GLY A 1 346 ? -14.516 17.706 5.892 1.00 67.06 346 GLY A C 1
ATOM 2772 O O . GLY A 1 346 ? -14.621 17.057 4.851 1.00 67.06 346 GLY A O 1
ATOM 2773 N N . TYR A 1 347 ? -14.786 19.016 5.946 1.00 69.19 347 TYR A N 1
ATOM 2774 C CA . TYR A 1 347 ? -15.226 19.778 4.769 1.00 69.19 347 TYR A CA 1
ATOM 2775 C C . TYR A 1 347 ? -14.140 19.898 3.696 1.00 69.19 347 TYR A C 1
ATOM 2777 O O . TYR A 1 347 ? -14.450 19.779 2.513 1.00 69.19 347 TYR A O 1
ATOM 2785 N N . LEU A 1 348 ? -12.877 20.087 4.093 1.00 71.31 348 LEU A N 1
ATOM 2786 C CA . LEU A 1 348 ? -11.751 20.141 3.156 1.00 71.31 348 LEU A CA 1
ATOM 2787 C C . LEU A 1 348 ? -11.573 18.814 2.411 1.00 71.31 348 LEU A C 1
ATOM 2789 O O . LEU A 1 348 ? -11.492 18.811 1.186 1.00 71.31 348 LEU A O 1
ATOM 2793 N N . LEU A 1 349 ? -11.578 17.686 3.128 1.00 68.81 349 LEU A N 1
ATOM 2794 C CA . LEU A 1 349 ? -11.471 16.358 2.514 1.00 68.81 349 LEU A CA 1
ATOM 2795 C C . LEU A 1 349 ? -12.644 16.068 1.575 1.00 68.81 349 LEU A C 1
ATOM 2797 O O . LEU A 1 349 ? -12.438 15.530 0.487 1.00 68.81 349 LEU A O 1
ATOM 2801 N N . PHE A 1 350 ? -13.863 16.447 1.965 1.00 68.06 350 PHE A N 1
ATOM 2802 C CA . PHE A 1 350 ? -15.039 16.297 1.111 1.00 68.06 350 PHE A CA 1
ATOM 2803 C C . PHE A 1 350 ? -14.925 17.145 -0.163 1.00 68.06 350 PHE A C 1
ATOM 2805 O O . PHE A 1 350 ? -15.099 16.618 -1.257 1.00 68.06 350 PHE A O 1
ATOM 2812 N N . GLY A 1 351 ? -14.545 18.421 -0.039 1.00 70.81 351 GLY A N 1
ATOM 2813 C CA . GLY A 1 351 ? -14.340 19.315 -1.181 1.00 70.81 351 GLY A CA 1
ATOM 2814 C C . GLY A 1 351 ? -13.273 18.804 -2.152 1.00 70.81 351 GLY A C 1
ATOM 2815 O O . GLY A 1 351 ? -13.524 18.740 -3.353 1.00 70.81 351 GLY A O 1
ATOM 2816 N N . ILE A 1 352 ? -12.122 18.360 -1.637 1.00 74.19 352 ILE A N 1
ATOM 2817 C CA . ILE A 1 352 ? -11.042 17.761 -2.440 1.00 74.19 352 ILE A CA 1
ATOM 2818 C C . ILE A 1 352 ? -11.540 16.509 -3.173 1.00 74.19 352 ILE A C 1
ATOM 2820 O O . ILE A 1 352 ? -11.288 16.353 -4.367 1.00 74.19 352 ILE A O 1
ATOM 2824 N N . SER A 1 353 ? -12.290 15.646 -2.481 1.00 68.00 353 SER A N 1
ATOM 2825 C CA . SER A 1 353 ? -12.853 14.429 -3.076 1.00 68.00 353 SER A CA 1
ATOM 2826 C C . SER A 1 353 ? -13.836 14.761 -4.204 1.00 68.00 353 SER A C 1
ATOM 2828 O O . SER A 1 353 ? -13.764 14.163 -5.273 1.00 68.00 353 SER A O 1
ATOM 2830 N N . CYS A 1 354 ? -14.716 15.750 -4.019 1.00 69.69 354 CYS A N 1
ATOM 2831 C CA . CYS A 1 354 ? -15.654 16.184 -5.057 1.00 69.69 354 CYS A CA 1
ATOM 2832 C C . CYS A 1 354 ? -14.946 16.771 -6.286 1.00 69.69 354 CYS A C 1
ATOM 2834 O O . CYS A 1 354 ? -15.310 16.431 -7.410 1.00 69.69 354 CYS A O 1
ATOM 2836 N N . ILE A 1 355 ? -13.928 17.616 -6.088 1.00 72.62 355 ILE A N 1
ATOM 2837 C CA . ILE A 1 355 ? -13.141 18.200 -7.186 1.00 72.62 355 ILE A CA 1
ATOM 2838 C C . ILE A 1 355 ? -12.433 17.100 -7.980 1.00 72.62 355 ILE A C 1
ATOM 2840 O O . ILE A 1 355 ? -12.472 17.108 -9.207 1.00 72.62 355 ILE A O 1
ATOM 2844 N N . PHE A 1 356 ? -11.844 16.121 -7.294 1.00 72.62 356 PHE A N 1
ATOM 2845 C CA . PHE A 1 356 ? -11.178 14.998 -7.946 1.00 72.62 356 PHE A CA 1
ATOM 2846 C C . PHE A 1 356 ? -12.141 14.137 -8.765 1.00 72.62 356 PHE A C 1
ATOM 2848 O O . PHE A 1 356 ? -11.834 13.752 -9.890 1.00 72.62 356 PHE A O 1
ATOM 2855 N N . VAL A 1 357 ? -13.334 13.864 -8.231 1.00 68.81 357 VAL A N 1
ATOM 2856 C CA . VAL A 1 357 ? -14.371 13.124 -8.962 1.00 68.81 357 VAL A CA 1
ATOM 2857 C C . VAL A 1 357 ? -14.803 13.891 -10.208 1.00 68.81 357 VAL A C 1
ATOM 2859 O O . VAL A 1 357 ? -14.920 13.290 -11.273 1.00 68.81 357 VAL A O 1
ATOM 2862 N N . LEU A 1 358 ? -14.989 15.209 -10.107 1.00 69.12 358 LEU A N 1
ATOM 2863 C CA . LEU A 1 358 ? -15.294 16.052 -11.263 1.00 69.12 358 LEU A CA 1
ATOM 2864 C C . LEU A 1 358 ? -14.171 16.000 -12.306 1.00 69.12 358 LEU A C 1
ATOM 2866 O O . LEU A 1 358 ? -14.461 15.826 -13.486 1.00 69.12 358 LEU A O 1
ATOM 2870 N N . GLU A 1 359 ? -12.906 16.068 -11.887 1.00 71.69 359 GLU A N 1
ATOM 2871 C CA . GLU A 1 359 ? -11.751 15.928 -12.781 1.00 71.69 359 GLU A CA 1
ATOM 2872 C C . GLU A 1 359 ? -11.692 14.546 -13.456 1.00 71.69 359 GLU A C 1
ATOM 2874 O O . GLU A 1 359 ? -11.395 14.434 -14.647 1.00 71.69 359 GLU A O 1
ATOM 2879 N N . MET A 1 360 ? -12.000 13.466 -12.731 1.00 67.25 360 MET A N 1
ATOM 2880 C CA . MET A 1 360 ? -12.086 12.135 -13.336 1.00 67.25 360 MET A CA 1
ATOM 2881 C C . MET A 1 360 ? -13.198 12.070 -14.380 1.00 67.25 360 MET A C 1
ATOM 2883 O O . MET A 1 360 ? -12.972 11.551 -15.472 1.00 67.25 360 MET A O 1
ATOM 2887 N N . VAL A 1 361 ? -14.384 12.594 -14.062 1.00 67.50 361 VAL A N 1
ATOM 2888 C CA . VAL A 1 361 ? -15.530 12.594 -14.978 1.00 67.50 361 VAL A CA 1
ATOM 2889 C C . VAL A 1 361 ? -15.207 13.390 -16.239 1.00 67.50 361 VAL A C 1
ATOM 2891 O O . VAL A 1 361 ? -15.443 12.888 -17.335 1.00 67.50 361 VAL A O 1
ATOM 2894 N N . THR A 1 362 ? -14.592 14.571 -16.126 1.00 66.88 362 THR A N 1
ATOM 2895 C CA . THR A 1 362 ? -14.200 15.358 -17.306 1.00 66.88 362 THR A CA 1
ATOM 2896 C C . THR A 1 362 ? -13.148 14.646 -18.155 1.00 66.88 362 THR A C 1
ATOM 2898 O O . THR A 1 362 ? -13.265 14.641 -19.378 1.00 66.88 362 THR A O 1
ATOM 2901 N N . ARG A 1 363 ? -12.167 13.967 -17.545 1.00 64.69 363 ARG A N 1
ATOM 2902 C CA . ARG A 1 363 ? -11.182 13.148 -18.280 1.00 64.69 363 ARG A CA 1
ATOM 2903 C C . ARG A 1 363 ? -11.806 11.944 -18.988 1.00 64.69 363 ARG A C 1
ATOM 2905 O O . ARG A 1 363 ? -11.307 11.547 -20.039 1.00 64.69 363 ARG A O 1
ATOM 2912 N N . ILE A 1 364 ? -12.854 11.346 -18.419 1.00 63.34 364 ILE A N 1
ATOM 2913 C CA . ILE A 1 364 ? -13.596 10.245 -19.049 1.00 63.34 364 ILE A CA 1
ATOM 2914 C C . ILE A 1 364 ? -14.415 10.778 -20.225 1.00 63.34 364 ILE A C 1
ATOM 2916 O O . ILE A 1 364 ? -14.333 10.222 -21.315 1.00 63.34 364 ILE A O 1
ATOM 2920 N N . CYS A 1 365 ? -15.159 11.868 -20.025 1.00 59.81 365 CYS A N 1
ATOM 2921 C CA . CYS A 1 365 ? -15.999 12.466 -21.059 1.00 59.81 365 CYS A CA 1
ATOM 2922 C C . CYS A 1 365 ? -15.201 13.096 -22.206 1.00 59.81 365 CYS A C 1
ATOM 2924 O O . CYS A 1 365 ? -15.725 13.155 -23.303 1.00 59.81 365 CYS A O 1
ATOM 2926 N N . GLY A 1 366 ? -13.965 13.551 -21.976 1.00 50.69 366 GLY A N 1
ATOM 2927 C CA . GLY A 1 366 ? -13.102 14.119 -23.021 1.00 50.69 366 GLY A CA 1
ATOM 2928 C C . GLY A 1 366 ? -12.259 13.101 -23.802 1.00 50.69 366 GLY A C 1
ATOM 2929 O O . GLY A 1 366 ? -11.500 13.499 -24.682 1.00 50.69 366 GLY A O 1
ATOM 2930 N N . LYS A 1 367 ? -12.326 11.806 -23.456 1.00 53.12 367 LYS A N 1
ATOM 2931 C CA . LYS A 1 367 ? -11.674 10.707 -24.200 1.00 53.12 367 LYS A CA 1
ATOM 2932 C C . LYS A 1 367 ? -12.617 9.982 -25.171 1.00 53.12 367 LYS A C 1
ATOM 2934 O O . LYS A 1 367 ? -12.164 9.072 -25.865 1.00 53.12 367 LYS A O 1
ATOM 2939 N N . TYR A 1 368 ? -13.881 10.388 -25.209 1.00 43.78 368 TYR A N 1
ATOM 2940 C CA . TYR A 1 368 ? -14.878 10.051 -26.225 1.00 43.78 368 TYR A CA 1
ATOM 2941 C C . TYR A 1 368 ? -15.309 11.344 -26.914 1.00 43.78 368 TYR A C 1
ATOM 2943 O O . TYR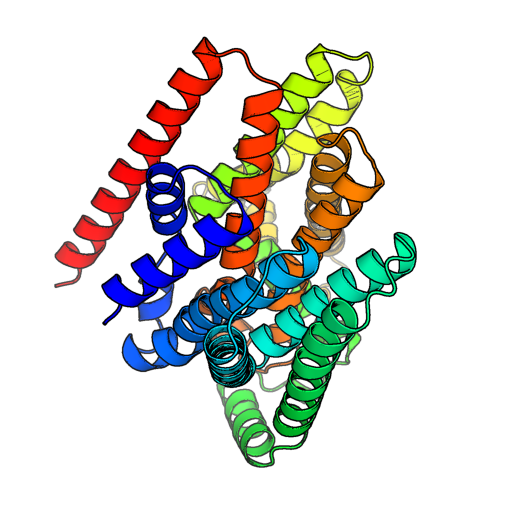 A 1 368 ? -15.811 11.242 -28.053 1.00 43.78 368 TYR A O 1
#

Secondary structure (DSSP, 8-state):
-HHHHHHHHHHHHHHHH---HHHHHHHHHTS-GGGGGTT-HHHHIIIIIHHHHHHHHHHHHHHHHHTT----HHHHHHHHHHHHHHTTSHHHHHHHHHHHHHHHHHHHHTT---HHHHHHHHHHHHHHHHHHHHHHH-HHHHHHHHHHHHHH-TTGGGS-HHHHHHHHHHHHHHHHHHS--HHHHHHHHHHHHHHHHHHHTSTTHHHHHHHHHHHHHHHHHHHHHTT--SSHHHHHHHHHHHTPPP-TTTTT-HHHHHHHHHHHHHHHHHHHHHHHHSSSHHHHHHHHHHHHHHHHHHHGGGGSTTTTTTTTGGGHHHHHHHHHHHHHHHHHHHHHS-HHHHHHHHHHHHHHHHHHHHHHHHHHHTT-

Foldseek 3Di:
DVVVLLVLQLVLLCLQLVDDSVLSSLLSLLPPLCLCPQPHNVVLCQQFVQLLSLLSLLCNQLSCVVVVHDDDPVSLVSSLVSLLSNLLHQLRLVLSLLVLVLQVVVCVVVVVVDVSNCVSSVVSNVSSVVSNVCCVPPVVNVVVQVVLCVVFNVCLVVDDPVNLLLLLLLLLLLCCQQVPGPSSVLLLVLLLVLLCLLVVVDPCNPPLNCLSCLLVVSSVLLVVLVVDDDDPSVVLSVCSNVSDDDDPVCVPPVSRVVSSVSSVSSLVSSLVSQCSSDPDSVVSNSLSVLLVSLSVSSSSCSNGSCNPVSRPSSSSNSSSSSSSSSSVSLVSVVVRDDPVVNVVVSVVSSVVSVVVSVVSVVVVVVVD

pLDDT: mean 88.1, std 9.32, range [43.78, 98.06]

Sequence (368 aa):
MNALLYVLWVYSLYKITKHNSGVLMGLAMLYPIMDMASAGWIATTLNYFWPLVLGTYSFVAIDKVIAGKHVKFYEIVLSIVAAVIAIDVEQYVVLHIMCLGMIMAYLLMKKDYAKNKFAIVIVHFTIACANFLFIITCPGNEARRLVEMHDHMQDFDKLSLFDKLIYGYNTTISGFLSQMCLLFLVFLFVIFACVVKKAEDGTNRNWIMPISAFPIALAAIVSVGNIFRNGYFTKFSNALSQGEVINSTNWNKPINYIIFSLYAFFTISIVFSIIYIFDDISVGSVHGMLFLCSVLVRMIIGFSPTLYASERRTFCFSYGMVLYLLIVLLKEMRLSFSDYEKKRSGYLLFGISCIFVLEMVTRICGKY